Protein AF-A0A6N7QWC2-F1 (afdb_monomer)

Mean predicted aligned error: 11.62 Å

Sequence (199 aa):
MDDYISVIFEARAFHADLIFDQYGFSDLLVLNPSWVAQEHKKRPDIPFYPFSKQAILKASDDAFVDRNKHYRSFVKFLTENYEIDHEDADEIVSECVVDIKLGLNPPDLVSRLSERFEFTSFAEVQPFMDQVMGLFNNTREWILKGHTSMELRPQEDKHLQPLPGEKAVNKPSVTSKKIGRNDSCPCGSGKKYKKCCGK

pLDDT: mean 85.44, std 16.08, range [35.34, 98.62]

Radius of gyration: 22.84 Å; Cα contacts (8 Å, |Δi|>4): 152; chains: 1; bounding box: 60×48×54 Å

Foldseek 3Di:
DPPVLVVLVVCCVVVVQWDQDPLGTDGVLQVDSPVLVVLCVVCVPQAADDDDPVNVVQCPPPPDDPCDPLNVVQLVVCVVPHPDDSVVSNVLSRVLLSCLQNPQDLVNNLVVCCVVDPDPDPVVSVVNSVSSCSSNQQRQHSSSNRHGVVVCVVVVVVVDDPDVPDDPPPPPDPPPPPQDQQDQPPVPPRHRCVVPVVD

Nearest PDB structures (foldseek):
  8qp9-assembly1_B  TM=4.901E-01  e=2.273E+00  Homo sapiens
  8h6e-assembly1_5D  TM=4.494E-01  e=1.838E+00  Homo sapiens
  8r0a-assembly1_B  TM=4.237E-01  e=8.580E+00  Homo sapiens
  8wvv-assembly1_A  TM=2.454E-01  e=5.915E+00  Homo sapiens

InterPro domains:
  IPR004027 SEC-C motif [PF02810] (181-199)

Solvent-accessible surface area (backbone atoms only — not comparable to full-atom values): 12046 Å² total; per-residue (Å²): 130,60,74,66,58,55,51,53,62,59,47,35,82,80,35,88,49,51,42,78,57,100,84,42,80,42,53,60,82,55,82,52,56,69,59,37,57,50,44,40,65,76,40,76,89,60,72,64,51,88,73,51,71,67,57,52,65,56,58,70,41,95,86,56,68,89,73,44,76,40,46,51,48,37,30,49,49,44,45,75,75,43,102,51,54,68,66,62,27,45,49,54,53,49,51,49,54,53,41,42,47,71,65,53,47,65,71,56,50,51,55,59,48,46,79,81,43,88,72,94,46,73,80,60,47,50,66,52,48,51,36,44,48,43,31,55,36,65,40,60,22,63,49,52,41,52,32,24,56,64,77,45,45,77,63,50,63,76,69,58,72,78,63,94,82,64,74,82,71,75,73,81,70,88,68,78,73,80,77,51,60,78,37,76,28,90,86,72,76,84,38,36,16,48,80,56,88,54,107

Organism: NCBI:txid563735
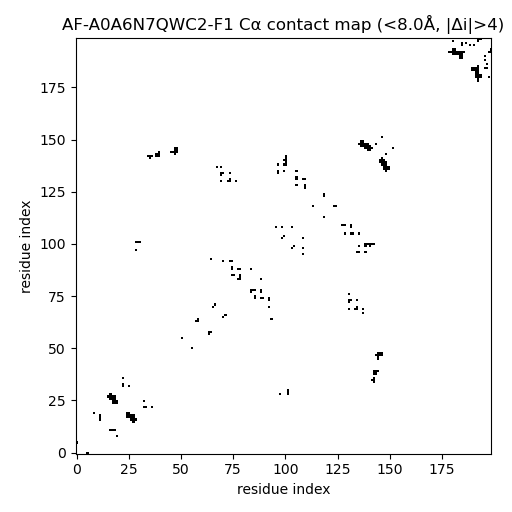
Structure (mmCIF, N/CA/C/O backbone):
data_AF-A0A6N7QWC2-F1
#
_entry.id   AF-A0A6N7QWC2-F1
#
loop_
_atom_site.group_PDB
_atom_site.id
_atom_site.type_symbol
_atom_site.label_atom_id
_atom_site.label_alt_id
_atom_site.label_comp_id
_atom_site.label_asym_id
_atom_site.label_entity_id
_atom_site.label_seq_id
_atom_site.pdbx_PDB_ins_code
_atom_site.Cartn_x
_atom_site.Cartn_y
_atom_site.Cartn_z
_atom_site.occupancy
_atom_site.B_iso_or_equiv
_atom_site.auth_seq_id
_atom_site.auth_comp_id
_atom_site.auth_asym_id
_atom_site.auth_atom_id
_atom_site.pdbx_PDB_model_num
ATOM 1 N N . MET A 1 1 ? 22.163 -0.775 -25.583 1.00 55.75 1 MET A N 1
ATOM 2 C CA . MET A 1 1 ? 21.265 -0.256 -24.538 1.00 55.75 1 MET A CA 1
ATOM 3 C C . MET A 1 1 ? 19.987 0.074 -25.271 1.00 55.75 1 MET A C 1
ATOM 5 O O . MET A 1 1 ? 20.078 0.782 -26.266 1.00 55.75 1 MET A O 1
ATOM 9 N N . ASP A 1 2 ? 18.880 -0.580 -24.926 1.00 74.50 2 ASP A N 1
ATOM 10 C CA . ASP A 1 2 ? 17.619 -0.394 -25.648 1.00 74.50 2 ASP A CA 1
ATOM 11 C C . ASP A 1 2 ? 17.195 1.078 -25.600 1.00 74.50 2 ASP A C 1
ATOM 13 O O . ASP A 1 2 ? 17.442 1.755 -24.603 1.00 74.50 2 ASP A O 1
ATOM 17 N N . ASP A 1 3 ? 16.563 1.560 -26.670 1.00 81.50 3 ASP A N 1
ATOM 18 C CA . ASP A 1 3 ? 16.234 2.978 -26.892 1.00 81.50 3 ASP A CA 1
ATOM 19 C C . ASP A 1 3 ? 15.515 3.617 -25.683 1.00 81.50 3 ASP A C 1
ATOM 21 O O . ASP A 1 3 ? 15.835 4.719 -25.245 1.00 81.50 3 ASP A O 1
ATOM 25 N N . TYR A 1 4 ? 14.625 2.863 -25.032 1.00 84.19 4 TYR A N 1
ATOM 26 C CA . TYR A 1 4 ? 13.885 3.332 -23.859 1.00 84.19 4 TYR A CA 1
ATOM 27 C C . TYR A 1 4 ? 14.744 3.499 -22.592 1.00 84.19 4 TYR A C 1
ATOM 29 O O . TYR A 1 4 ? 14.435 4.346 -21.758 1.00 84.19 4 TYR A O 1
ATOM 37 N N . ILE A 1 5 ? 15.822 2.723 -22.426 1.00 86.56 5 ILE A N 1
ATOM 38 C CA . ILE A 1 5 ? 16.717 2.845 -21.264 1.00 86.56 5 ILE A CA 1
ATOM 39 C C . ILE A 1 5 ? 17.482 4.165 -21.328 1.00 86.56 5 ILE A C 1
ATOM 41 O O . ILE A 1 5 ? 17.655 4.816 -20.299 1.00 86.56 5 ILE A O 1
ATOM 45 N N . SER A 1 6 ? 17.896 4.580 -22.527 1.00 88.88 6 SER A N 1
ATOM 46 C CA . SER A 1 6 ? 18.524 5.886 -22.732 1.00 88.88 6 SER A CA 1
ATOM 47 C C . SER A 1 6 ? 17.563 7.024 -22.392 1.00 88.88 6 SER A C 1
ATOM 49 O O . SER A 1 6 ? 17.950 7.936 -21.667 1.00 88.88 6 SER A O 1
ATOM 51 N N . VAL A 1 7 ? 16.293 6.925 -22.804 1.00 90.00 7 VAL A N 1
ATOM 52 C CA . VAL A 1 7 ? 15.265 7.917 -22.441 1.00 90.00 7 VAL A CA 1
ATOM 53 C C . VAL A 1 7 ? 15.095 8.023 -20.922 1.00 90.00 7 VAL A C 1
ATOM 55 O O . VAL A 1 7 ? 15.096 9.126 -20.384 1.00 90.00 7 VAL A O 1
ATOM 58 N N . ILE A 1 8 ? 14.995 6.896 -20.208 1.00 88.69 8 ILE A N 1
ATOM 59 C CA . ILE A 1 8 ? 14.865 6.889 -18.738 1.00 88.69 8 ILE A CA 1
ATOM 60 C C . ILE A 1 8 ? 16.121 7.479 -18.074 1.00 88.69 8 ILE A C 1
ATOM 62 O O . ILE A 1 8 ? 16.027 8.263 -17.130 1.00 88.69 8 ILE A O 1
ATOM 66 N N . PHE A 1 9 ? 17.308 7.141 -18.583 1.00 89.38 9 PHE A N 1
ATOM 67 C CA . PHE A 1 9 ? 18.567 7.666 -18.065 1.00 89.38 9 PHE A CA 1
ATOM 68 C C . PHE A 1 9 ? 18.697 9.182 -18.238 1.00 89.38 9 PHE A C 1
ATOM 70 O O . PHE A 1 9 ? 19.213 9.851 -17.348 1.00 89.38 9 PHE A O 1
ATOM 77 N N . GLU A 1 10 ? 18.248 9.734 -19.363 1.00 90.56 10 GLU A N 1
ATOM 78 C CA . GLU A 1 10 ? 18.234 11.181 -19.590 1.00 90.56 10 GLU A CA 1
ATOM 79 C C . GLU A 1 10 ? 17.171 11.874 -18.728 1.00 90.56 10 GLU A C 1
ATOM 81 O O . GLU A 1 10 ? 17.445 12.920 -18.135 1.00 90.56 10 GLU A O 1
ATOM 86 N N . ALA A 1 11 ? 15.992 11.258 -18.579 1.00 87.44 11 ALA A N 1
ATOM 87 C CA . ALA A 1 11 ? 14.887 11.788 -17.782 1.00 87.44 11 ALA A CA 1
ATOM 88 C C . ALA A 1 11 ? 15.266 12.028 -16.310 1.00 87.44 11 ALA A C 1
ATOM 90 O O . ALA A 1 11 ? 14.773 12.978 -15.707 1.00 87.44 11 ALA A O 1
ATOM 91 N N . ARG A 1 12 ? 16.203 11.256 -15.740 1.00 87.50 12 ARG A N 1
ATOM 92 C CA . ARG A 1 12 ? 16.675 11.444 -14.351 1.00 87.50 12 ARG A CA 1
ATOM 93 C C . ARG A 1 12 ? 17.205 12.854 -14.056 1.00 87.50 12 ARG A C 1
ATOM 95 O O . ARG A 1 12 ? 17.229 13.271 -12.908 1.00 87.50 12 ARG A O 1
ATOM 102 N N . ALA A 1 13 ? 17.650 13.595 -15.077 1.00 86.50 13 ALA A N 1
ATOM 103 C CA . ALA A 1 13 ? 18.087 14.981 -14.909 1.00 86.50 13 ALA A CA 1
ATOM 104 C C . ALA A 1 13 ? 16.937 15.922 -14.502 1.00 86.50 13 ALA A C 1
ATOM 106 O O . ALA A 1 13 ? 17.184 16.998 -13.964 1.00 86.50 13 ALA A O 1
ATOM 1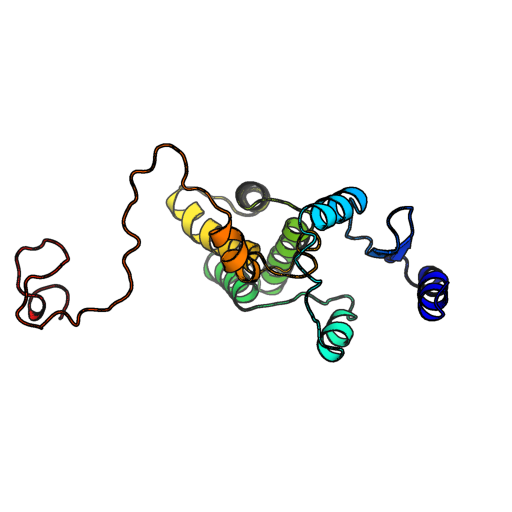07 N N . PHE A 1 14 ? 15.695 15.509 -14.760 1.00 87.25 14 PHE A N 1
ATOM 108 C CA . PHE A 1 14 ? 14.469 16.253 -14.482 1.00 87.25 14 PHE A CA 1
ATOM 109 C C . PHE A 1 14 ? 13.616 15.605 -13.380 1.00 87.25 14 PHE A C 1
ATOM 111 O O . PHE A 1 14 ? 12.729 16.261 -12.844 1.00 87.25 14 PHE A O 1
ATOM 118 N N . HIS A 1 15 ? 13.910 14.351 -13.025 1.00 83.69 15 HIS A N 1
ATOM 119 C CA . HIS A 1 15 ? 13.183 13.537 -12.051 1.00 83.69 15 HIS A CA 1
ATOM 120 C C . HIS A 1 15 ? 14.132 13.119 -10.921 1.00 83.69 15 HIS A C 1
ATOM 122 O O . HIS A 1 15 ? 14.843 12.118 -11.028 1.00 83.69 15 HIS A O 1
ATOM 128 N N . ALA A 1 16 ? 14.196 13.933 -9.860 1.00 80.56 16 ALA A N 1
ATOM 129 C CA . ALA A 1 16 ? 15.097 13.724 -8.717 1.00 80.56 16 ALA A CA 1
ATOM 130 C C . ALA A 1 16 ? 14.760 12.464 -7.895 1.00 80.56 16 ALA A C 1
ATOM 132 O O . ALA A 1 16 ? 15.586 11.966 -7.133 1.00 80.56 16 ALA A O 1
ATOM 133 N N . ASP A 1 17 ? 13.546 11.962 -8.071 1.00 85.81 17 ASP A N 1
ATOM 134 C CA . ASP A 1 17 ? 12.995 10.722 -7.548 1.00 85.81 17 ASP A CA 1
ATOM 135 C C . ASP A 1 17 ? 13.513 9.469 -8.276 1.00 85.81 17 ASP A C 1
ATOM 137 O O . ASP A 1 17 ? 13.365 8.364 -7.764 1.00 85.81 17 ASP A O 1
ATOM 141 N N . LEU A 1 18 ? 14.173 9.604 -9.433 1.00 89.00 18 LEU A N 1
ATOM 142 C CA . LEU A 1 18 ? 14.698 8.468 -10.189 1.00 89.00 18 LEU A CA 1
ATOM 143 C C . LEU A 1 18 ? 16.171 8.183 -9.857 1.00 89.00 18 LEU A C 1
ATOM 145 O O . LEU A 1 18 ? 17.092 8.872 -10.305 1.00 89.00 18 LEU A O 1
ATOM 149 N N . ILE A 1 19 ? 16.408 7.092 -9.135 1.00 90.38 19 ILE A N 1
ATOM 150 C CA . ILE A 1 19 ? 17.737 6.617 -8.747 1.00 90.38 19 ILE A CA 1
ATOM 151 C C . ILE A 1 19 ? 18.249 5.590 -9.759 1.00 90.38 19 ILE A C 1
ATOM 153 O O . ILE A 1 19 ? 17.528 4.675 -10.153 1.00 90.38 19 ILE A O 1
ATOM 157 N N . PHE A 1 20 ? 19.517 5.718 -10.162 1.00 91.25 20 PHE A N 1
ATOM 158 C CA . PHE A 1 20 ? 20.210 4.742 -11.008 1.00 91.25 20 PHE A CA 1
ATOM 159 C C . PHE A 1 20 ? 21.494 4.262 -10.331 1.00 91.25 20 PHE A C 1
ATOM 161 O O . PHE A 1 20 ? 22.432 5.043 -10.153 1.00 91.25 20 PHE A O 1
ATOM 168 N N . ASP A 1 21 ? 21.540 2.978 -9.986 1.00 89.62 21 ASP A N 1
ATOM 169 C CA . ASP A 1 21 ? 22.683 2.335 -9.343 1.00 89.62 21 ASP A CA 1
ATOM 170 C C . ASP A 1 21 ? 23.014 0.970 -9.985 1.00 89.62 21 ASP A C 1
ATOM 172 O O . ASP A 1 21 ? 22.555 0.637 -11.081 1.00 89.62 21 ASP A O 1
ATOM 176 N N . GLN A 1 22 ? 23.847 0.160 -9.323 1.00 90.88 22 GLN A N 1
ATOM 177 C CA . GLN A 1 22 ? 24.243 -1.166 -9.817 1.00 90.88 22 GLN A CA 1
ATOM 178 C C . GLN A 1 22 ? 23.086 -2.182 -9.925 1.00 90.88 22 GLN A C 1
ATOM 180 O O . GLN A 1 22 ? 23.256 -3.234 -10.542 1.00 90.88 22 GLN A O 1
ATOM 185 N N . TYR A 1 23 ? 21.929 -1.896 -9.324 1.00 88.44 23 TYR A N 1
ATOM 186 C CA . TYR A 1 23 ? 20.707 -2.697 -9.388 1.00 88.44 23 TYR A CA 1
ATOM 187 C C . TYR A 1 23 ? 19.710 -2.177 -10.436 1.00 88.44 23 TYR A C 1
ATOM 189 O O . TYR A 1 23 ? 18.675 -2.810 -10.647 1.00 88.44 23 TYR A O 1
ATOM 197 N N . GLY A 1 24 ? 20.045 -1.095 -11.148 1.00 89.88 24 GLY A N 1
ATOM 198 C CA . GLY A 1 24 ? 19.239 -0.514 -12.218 1.00 89.88 24 GLY A CA 1
ATOM 199 C C . GLY A 1 24 ? 18.522 0.762 -11.786 1.00 89.88 24 GLY A C 1
ATOM 200 O O . GLY A 1 24 ? 19.026 1.519 -10.960 1.00 89.88 24 GLY A O 1
ATOM 201 N N . PHE A 1 25 ? 17.362 1.021 -12.393 1.00 90.75 25 PHE A N 1
ATOM 202 C CA . PHE A 1 25 ? 16.522 2.166 -12.045 1.00 90.75 25 PHE A CA 1
ATOM 203 C C . PHE A 1 25 ? 15.577 1.819 -10.902 1.00 90.75 25 PHE A C 1
ATOM 205 O O . PHE A 1 25 ? 14.968 0.746 -10.896 1.00 90.75 25 PHE A O 1
ATOM 212 N N . SER A 1 26 ? 15.415 2.753 -9.976 1.00 91.69 26 SER A N 1
ATOM 213 C CA . SER A 1 26 ? 14.464 2.656 -8.877 1.00 91.69 26 SER A CA 1
ATOM 214 C C . SER A 1 26 ? 13.908 4.027 -8.520 1.00 91.69 26 SER A C 1
ATOM 216 O O . SER A 1 26 ? 14.521 5.050 -8.810 1.00 91.69 26 SER A O 1
ATOM 218 N N . ASP A 1 27 ? 12.730 4.020 -7.916 1.00 89.62 27 ASP A N 1
ATOM 219 C CA . ASP A 1 27 ? 12.148 5.196 -7.279 1.00 89.62 27 ASP A CA 1
ATOM 220 C C . ASP A 1 27 ? 12.890 5.495 -5.963 1.00 89.62 27 ASP A C 1
ATOM 222 O O . ASP A 1 27 ? 13.357 4.567 -5.298 1.00 89.62 27 ASP A O 1
ATOM 226 N N . LEU A 1 28 ? 12.993 6.765 -5.575 1.00 89.38 28 LEU A N 1
ATOM 227 C CA . LEU A 1 28 ? 13.662 7.231 -4.357 1.00 89.38 28 LEU A CA 1
ATOM 228 C C . LEU A 1 28 ? 13.095 6.587 -3.086 1.00 89.38 28 LEU A C 1
ATOM 230 O O . LEU A 1 28 ? 13.827 6.399 -2.114 1.00 89.38 28 LEU A O 1
ATOM 234 N N . LEU A 1 29 ? 11.816 6.208 -3.090 1.00 89.56 29 LEU A N 1
ATOM 235 C CA . LEU A 1 29 ? 11.200 5.497 -1.976 1.00 89.56 29 LEU A CA 1
ATOM 236 C C . LEU A 1 29 ? 11.735 4.065 -1.836 1.00 89.56 29 LEU A C 1
ATOM 238 O O . LEU A 1 29 ? 11.593 3.466 -0.774 1.00 89.56 29 LEU A O 1
ATOM 242 N N . VAL A 1 30 ? 12.384 3.489 -2.853 1.00 91.62 30 VAL A N 1
ATOM 243 C CA . VAL A 1 30 ? 13.048 2.182 -2.749 1.00 91.62 30 VAL A CA 1
ATOM 244 C C . VAL A 1 30 ? 14.381 2.344 -2.013 1.00 91.62 30 VAL A C 1
ATOM 246 O O . VAL A 1 30 ? 15.453 2.321 -2.609 1.00 91.62 30 VAL A O 1
ATOM 249 N N . LEU A 1 31 ? 14.328 2.455 -0.682 1.00 90.12 31 LEU A N 1
ATOM 250 C CA . LEU A 1 31 ? 15.509 2.727 0.154 1.00 90.12 31 LEU A CA 1
ATOM 251 C C . LEU A 1 31 ? 16.592 1.636 0.092 1.00 90.12 31 LEU A C 1
ATOM 253 O O . LEU A 1 31 ? 17.755 1.894 0.398 1.00 90.12 31 LEU A O 1
ATOM 257 N N . ASN A 1 32 ? 16.227 0.405 -0.282 1.00 92.44 32 ASN A N 1
ATOM 258 C CA . ASN A 1 32 ? 17.170 -0.704 -0.422 1.00 92.44 32 ASN A CA 1
ATOM 259 C C . ASN A 1 32 ? 16.912 -1.517 -1.708 1.00 92.44 32 ASN A C 1
ATOM 261 O O . ASN A 1 32 ? 16.339 -2.614 -1.645 1.00 92.44 32 ASN A O 1
ATOM 265 N N . PRO A 1 33 ? 17.370 -1.031 -2.880 1.00 93.06 33 PRO A N 1
ATOM 266 C CA . PRO A 1 33 ? 17.194 -1.731 -4.156 1.00 93.06 33 PRO A CA 1
ATOM 267 C C . PRO A 1 33 ? 17.844 -3.121 -4.161 1.00 93.06 33 PRO A C 1
ATOM 269 O O . PRO A 1 33 ? 17.329 -4.061 -4.772 1.00 93.06 33 PRO A O 1
ATOM 272 N N . SER A 1 34 ? 18.941 -3.286 -3.412 1.00 94.00 34 SER A N 1
ATOM 273 C CA . SER A 1 34 ? 19.645 -4.564 -3.286 1.00 94.00 34 SER A CA 1
ATOM 274 C C . SER A 1 34 ? 18.778 -5.653 -2.650 1.00 94.00 34 SER A C 1
ATOM 276 O O . SER A 1 34 ? 18.801 -6.800 -3.103 1.00 94.00 34 SER A O 1
ATOM 278 N N . TRP A 1 35 ? 18.003 -5.304 -1.620 1.00 94.12 35 TRP A N 1
ATOM 279 C CA . TRP A 1 35 ? 17.101 -6.217 -0.927 1.00 94.12 35 TRP A CA 1
ATOM 280 C C . TRP A 1 35 ? 15.932 -6.608 -1.826 1.00 94.12 35 TRP A C 1
ATOM 282 O O . TRP A 1 35 ? 15.659 -7.799 -1.984 1.00 94.12 35 TRP A O 1
ATOM 292 N N . VAL A 1 36 ? 15.320 -5.636 -2.510 1.00 95.00 36 VAL A N 1
ATOM 293 C CA . VAL A 1 36 ? 14.241 -5.898 -3.475 1.00 95.00 36 VAL A CA 1
ATOM 294 C C . VAL A 1 36 ? 14.711 -6.855 -4.573 1.00 95.00 36 VAL A C 1
ATOM 296 O O . VAL A 1 36 ? 14.063 -7.870 -4.835 1.00 95.00 36 VAL A O 1
ATOM 299 N N . ALA A 1 37 ? 15.885 -6.600 -5.157 1.00 93.69 37 ALA A N 1
ATOM 300 C CA . ALA A 1 37 ? 16.466 -7.469 -6.174 1.00 93.69 37 ALA A CA 1
ATOM 301 C C . ALA A 1 37 ? 16.756 -8.890 -5.648 1.00 93.69 37 ALA A C 1
ATOM 303 O O . ALA A 1 37 ? 16.599 -9.871 -6.379 1.00 93.69 37 ALA A O 1
ATOM 304 N N . GLN A 1 38 ? 17.169 -9.033 -4.384 1.00 94.19 38 GLN A N 1
ATOM 305 C CA . GLN A 1 38 ? 17.368 -10.340 -3.749 1.00 94.19 38 GLN A CA 1
ATOM 306 C C . GLN A 1 38 ? 16.042 -11.080 -3.530 1.00 94.19 38 GLN A C 1
ATOM 308 O O . GLN A 1 38 ? 15.956 -12.270 -3.835 1.00 94.19 38 GLN A O 1
ATOM 313 N N . GLU A 1 39 ? 14.994 -10.397 -3.069 1.00 94.62 39 GLU A N 1
ATOM 314 C CA . GLU A 1 39 ? 13.660 -10.985 -2.900 1.00 94.62 39 GLU A CA 1
ATOM 315 C C . GLU A 1 39 ? 13.044 -11.435 -4.231 1.00 94.62 39 GLU A C 1
ATOM 317 O O . GLU A 1 39 ? 12.397 -12.485 -4.295 1.00 94.62 39 GLU A O 1
ATOM 322 N N . HIS A 1 40 ? 13.305 -10.711 -5.323 1.00 94.69 40 HIS A N 1
ATOM 323 C CA . HIS A 1 40 ? 12.892 -11.132 -6.665 1.00 94.69 40 HIS A CA 1
ATOM 324 C C . HIS A 1 40 ? 13.569 -12.431 -7.100 1.00 94.69 40 HIS A C 1
ATOM 326 O O . HIS A 1 40 ? 12.907 -13.294 -7.681 1.00 94.69 40 HIS A O 1
ATOM 332 N N . LYS A 1 41 ? 14.866 -12.591 -6.800 1.00 94.75 41 LYS A N 1
ATOM 333 C CA . LYS A 1 41 ? 15.637 -13.807 -7.122 1.00 94.75 41 LYS A CA 1
ATOM 334 C C . LYS A 1 41 ? 15.129 -15.039 -6.374 1.00 94.75 41 LYS A C 1
ATOM 336 O O . LYS A 1 41 ? 15.220 -16.136 -6.912 1.00 94.75 41 LYS A O 1
ATOM 341 N N . LYS A 1 42 ? 14.563 -14.868 -5.174 1.00 93.25 42 LYS A N 1
ATOM 342 C CA . LYS A 1 42 ? 13.924 -15.960 -4.412 1.00 93.25 42 LYS A CA 1
ATOM 343 C C . LYS A 1 42 ? 12.630 -16.467 -5.060 1.00 93.25 42 LYS A C 1
ATOM 345 O O . LYS A 1 42 ? 12.164 -17.545 -4.713 1.00 93.25 42 LYS A O 1
ATOM 350 N N . ARG A 1 43 ? 12.047 -15.701 -5.990 1.00 91.94 43 ARG A N 1
ATOM 351 C CA . ARG A 1 43 ? 10.760 -15.984 -6.643 1.00 91.94 43 ARG A CA 1
ATOM 352 C C . ARG A 1 43 ? 10.919 -15.992 -8.171 1.00 91.94 43 ARG A C 1
ATOM 354 O O . ARG A 1 43 ? 10.332 -15.136 -8.839 1.00 91.94 43 ARG A O 1
ATOM 361 N N . PRO A 1 44 ? 11.733 -16.893 -8.753 1.00 93.62 44 PRO A N 1
ATOM 362 C CA . PRO A 1 44 ? 12.011 -16.879 -10.192 1.00 93.62 44 PRO A CA 1
ATOM 363 C C . PRO A 1 44 ? 10.752 -17.126 -11.036 1.00 93.62 44 PRO A C 1
ATOM 365 O O . PRO A 1 44 ? 10.603 -16.514 -12.089 1.00 93.62 44 PRO A O 1
ATOM 368 N N . ASP A 1 45 ? 9.815 -17.931 -10.530 1.00 93.19 45 ASP A N 1
ATOM 369 C CA . ASP A 1 45 ? 8.621 -18.368 -11.267 1.00 93.19 45 ASP A CA 1
ATOM 370 C C . ASP A 1 45 ? 7.442 -17.384 -11.203 1.00 93.19 45 ASP A C 1
ATOM 372 O O . ASP A 1 45 ? 6.415 -17.588 -11.851 1.00 93.19 45 ASP A O 1
ATOM 376 N N . ILE A 1 46 ? 7.566 -16.308 -10.421 1.00 93.31 46 ILE A N 1
ATOM 377 C CA . ILE A 1 46 ? 6.528 -15.280 -10.300 1.00 93.31 46 ILE A CA 1
ATOM 378 C C . ILE A 1 46 ? 6.870 -14.142 -11.269 1.00 93.31 46 ILE A C 1
ATOM 380 O O . ILE A 1 46 ? 7.896 -13.482 -11.075 1.00 93.31 46 ILE A O 1
ATOM 384 N N . PRO A 1 47 ? 6.065 -13.881 -12.316 1.00 96.44 47 PRO A N 1
ATOM 385 C CA . PRO A 1 47 ? 6.277 -12.730 -13.187 1.00 96.44 47 PRO A CA 1
ATOM 386 C C . PRO A 1 47 ? 5.902 -11.426 -12.472 1.00 96.44 47 PRO A C 1
ATOM 388 O O . PRO A 1 47 ? 5.165 -11.433 -11.485 1.00 96.44 47 PRO A O 1
ATOM 391 N N . PHE A 1 48 ? 6.365 -10.291 -12.998 1.00 96.56 48 PHE A N 1
ATOM 392 C CA . PHE A 1 48 ? 5.864 -8.986 -12.563 1.00 96.56 48 PHE A CA 1
ATOM 393 C C . PHE A 1 48 ? 4.356 -8.873 -12.774 1.00 96.56 48 PHE A C 1
ATOM 395 O O . PHE A 1 48 ? 3.806 -9.443 -13.722 1.00 96.56 48 PHE A O 1
ATOM 402 N N . TYR A 1 49 ? 3.687 -8.145 -11.880 1.00 97.00 49 TYR A N 1
ATOM 403 C CA . TYR A 1 49 ? 2.255 -7.920 -11.994 1.00 97.00 49 TYR A CA 1
ATOM 404 C C . TYR A 1 49 ? 1.936 -7.206 -13.323 1.00 97.00 49 TYR A C 1
ATOM 406 O O . TYR A 1 49 ? 2.563 -6.188 -13.639 1.00 97.00 49 TYR A O 1
AT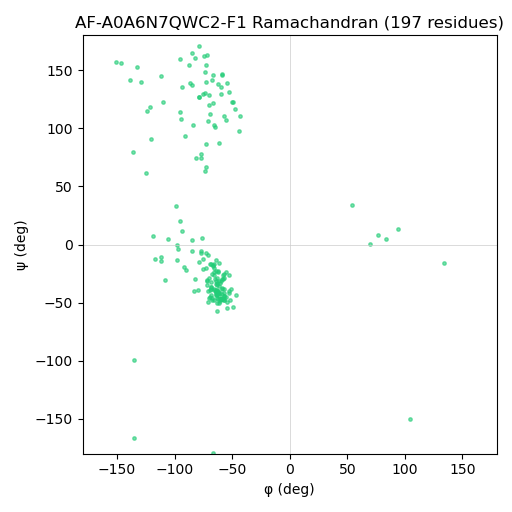OM 414 N N . PRO A 1 50 ? 0.985 -7.714 -14.128 1.00 96.81 50 PRO A N 1
ATOM 415 C CA . PRO A 1 50 ? 0.743 -7.221 -15.480 1.00 96.81 50 PRO A CA 1
ATOM 416 C C . PRO A 1 50 ? -0.124 -5.953 -15.465 1.00 96.81 50 PRO A C 1
ATOM 418 O O . PRO A 1 50 ? -1.313 -5.986 -15.789 1.00 96.81 50 PRO A O 1
ATOM 421 N N . PHE A 1 51 ? 0.455 -4.816 -15.073 1.00 94.88 51 PHE A N 1
ATOM 422 C CA . PHE A 1 51 ? -0.255 -3.536 -15.077 1.00 94.88 51 PHE A CA 1
ATOM 423 C C . PHE A 1 51 ? -0.686 -3.133 -16.491 1.00 94.88 51 PHE A C 1
ATOM 425 O O . PHE A 1 51 ? 0.070 -3.242 -17.457 1.00 94.88 51 PHE A O 1
ATOM 432 N N . SER A 1 52 ? -1.908 -2.609 -16.614 1.00 96.12 52 SER A N 1
ATOM 433 C CA . SER A 1 52 ? -2.346 -1.993 -17.864 1.00 96.12 52 SER A CA 1
ATOM 434 C C . SER A 1 52 ? -1.650 -0.646 -18.065 1.00 96.12 52 SER A C 1
ATOM 436 O O . SER A 1 52 ? -1.309 0.044 -17.103 1.00 96.12 52 SER A O 1
ATOM 438 N N . LYS A 1 53 ? -1.519 -0.208 -19.322 1.00 94.19 53 LYS A N 1
ATOM 439 C CA . LYS A 1 53 ? -1.009 1.136 -19.642 1.00 94.19 53 LYS A CA 1
ATOM 440 C C . LYS A 1 53 ? -1.772 2.236 -18.891 1.00 94.19 53 LYS A C 1
ATOM 442 O O . LYS A 1 53 ? -1.164 3.182 -18.414 1.00 94.19 53 LYS A O 1
ATOM 447 N N . GLN A 1 54 ? -3.093 2.104 -18.766 1.00 94.94 54 GLN A N 1
ATOM 448 C CA . GLN A 1 54 ? -3.924 3.063 -18.031 1.00 94.94 54 GLN A CA 1
ATOM 449 C C . GLN A 1 54 ? -3.607 3.082 -16.533 1.00 94.94 54 GLN A C 1
ATOM 451 O O . GLN A 1 54 ? -3.592 4.152 -15.938 1.00 94.94 54 GLN A O 1
ATOM 456 N N . ALA A 1 55 ? -3.332 1.921 -15.931 1.00 92.75 55 ALA A N 1
ATOM 457 C CA . ALA A 1 55 ? -2.922 1.854 -14.533 1.00 92.75 55 ALA A CA 1
ATOM 458 C C . ALA A 1 55 ? -1.572 2.552 -14.318 1.00 92.75 55 ALA A C 1
ATOM 460 O O . ALA A 1 55 ? -1.442 3.322 -13.375 1.00 92.75 55 ALA A O 1
ATOM 461 N N . ILE A 1 56 ? -0.613 2.348 -15.228 1.00 91.25 56 ILE A N 1
ATOM 462 C CA . ILE A 1 56 ? 0.698 3.013 -15.182 1.00 91.25 56 ILE A CA 1
ATOM 463 C C . ILE A 1 56 ? 0.548 4.532 -15.336 1.00 91.25 56 ILE A C 1
ATOM 465 O O . ILE A 1 56 ? 1.112 5.277 -14.549 1.00 91.25 56 ILE A O 1
ATOM 469 N N . LEU A 1 57 ? -0.260 4.996 -16.296 1.00 91.44 57 LEU A N 1
ATOM 470 C CA . LEU A 1 57 ? -0.521 6.429 -16.492 1.00 91.44 57 LEU A CA 1
ATOM 471 C C . LEU A 1 57 ? -1.243 7.072 -15.304 1.00 91.44 57 LEU A C 1
ATOM 473 O O . LEU A 1 57 ? -1.060 8.250 -15.043 1.00 91.44 57 LEU A O 1
ATOM 477 N N . LYS A 1 58 ? -2.082 6.322 -14.587 1.00 91.44 58 LYS A N 1
ATOM 478 C CA . LYS A 1 58 ? -2.690 6.820 -13.351 1.00 91.44 58 LYS A CA 1
ATOM 479 C C . LYS A 1 58 ? -1.664 6.905 -12.219 1.00 91.44 58 LYS A C 1
ATOM 481 O O . LYS A 1 58 ? -1.757 7.794 -11.386 1.00 91.44 58 LYS A O 1
ATOM 486 N N . ALA A 1 59 ? -0.715 5.973 -12.191 1.00 90.00 59 ALA A N 1
ATOM 487 C CA . ALA A 1 59 ? 0.334 5.916 -11.184 1.00 90.00 59 ALA A CA 1
ATOM 488 C C . ALA A 1 59 ? 1.461 6.939 -11.392 1.00 90.00 59 ALA A C 1
ATOM 490 O O . ALA A 1 59 ? 2.311 7.047 -10.522 1.00 90.00 59 ALA A O 1
ATOM 491 N N . SER A 1 60 ? 1.474 7.676 -12.510 1.00 85.25 60 SER A N 1
ATOM 492 C CA . SER A 1 60 ? 2.435 8.761 -12.752 1.00 85.25 60 SER A CA 1
ATOM 493 C C . SER A 1 60 ? 2.015 10.102 -12.145 1.00 85.25 60 SER A C 1
ATOM 495 O O . SER A 1 60 ? 2.640 11.113 -12.437 1.00 85.25 60 SER A O 1
ATOM 497 N N . ASP A 1 61 ? 0.903 10.143 -11.415 1.00 87.06 61 ASP A N 1
ATOM 498 C CA . ASP A 1 61 ? 0.526 11.298 -10.603 1.00 87.06 61 ASP A CA 1
ATOM 499 C C . ASP A 1 61 ? 1.354 11.265 -9.310 1.00 87.06 61 ASP A C 1
ATOM 501 O O . ASP A 1 61 ? 1.361 10.243 -8.623 1.00 87.06 61 ASP A O 1
ATOM 505 N N . ASP A 1 62 ? 2.040 12.361 -8.979 1.00 77.38 62 ASP A N 1
ATOM 506 C CA . ASP A 1 62 ? 2.915 12.461 -7.801 1.00 77.38 62 ASP A CA 1
ATOM 507 C C . ASP A 1 62 ? 2.165 12.180 -6.483 1.00 77.38 62 ASP A C 1
ATOM 509 O O . ASP A 1 62 ? 2.755 11.710 -5.512 1.00 77.38 62 ASP A O 1
ATOM 513 N N . ALA A 1 63 ? 0.847 12.411 -6.445 1.00 80.56 63 ALA A N 1
ATOM 514 C CA . ALA A 1 63 ? -0.010 12.123 -5.295 1.00 80.56 63 ALA A CA 1
ATOM 515 C C . ALA A 1 63 ? -0.674 10.731 -5.367 1.00 80.56 63 ALA A C 1
ATOM 517 O O . ALA A 1 63 ? -1.623 10.428 -4.623 1.00 80.56 63 ALA A O 1
ATOM 518 N N . PHE A 1 64 ? -0.234 9.866 -6.287 1.00 90.31 64 PHE A N 1
ATOM 519 C CA . PHE A 1 64 ? -0.852 8.566 -6.477 1.00 90.31 64 PHE A CA 1
ATOM 520 C C . PHE A 1 64 ? -0.582 7.620 -5.305 1.00 90.31 64 PHE A C 1
ATOM 522 O O . PHE A 1 64 ? 0.528 7.150 -5.061 1.00 90.31 64 PHE A O 1
ATOM 529 N N . VAL A 1 65 ? -1.674 7.193 -4.679 1.00 92.12 65 VAL A N 1
ATOM 530 C CA . VAL A 1 65 ? -1.721 6.002 -3.837 1.00 92.12 65 VAL A CA 1
ATOM 531 C C . VAL A 1 65 ? -2.886 5.129 -4.287 1.00 92.12 65 VAL A C 1
ATOM 533 O O . VAL A 1 65 ? -3.976 5.619 -4.612 1.00 92.12 65 VAL A O 1
ATOM 536 N N . ASP A 1 66 ? -2.669 3.813 -4.308 1.00 93.31 66 ASP A N 1
ATOM 537 C CA . ASP A 1 66 ? -3.733 2.852 -4.591 1.00 93.31 66 ASP A CA 1
ATOM 538 C C . ASP A 1 66 ? -4.687 2.758 -3.393 1.00 93.31 66 ASP A C 1
ATOM 540 O O . ASP A 1 66 ? -4.546 1.912 -2.508 1.00 93.31 66 ASP A O 1
ATOM 544 N N . ARG A 1 67 ? -5.684 3.649 -3.376 1.00 95.94 67 ARG A N 1
ATOM 545 C CA . ARG A 1 67 ? -6.751 3.692 -2.368 1.00 95.94 67 ARG A CA 1
ATOM 546 C C . ARG A 1 67 ? -7.741 2.551 -2.580 1.00 95.94 67 ARG A C 1
ATOM 548 O O . ARG A 1 67 ? -8.903 2.791 -2.908 1.00 95.94 67 ARG A O 1
ATOM 555 N N . ASN A 1 68 ? -7.298 1.304 -2.445 1.00 96.25 68 ASN A N 1
ATOM 556 C CA . ASN A 1 68 ? -8.135 0.114 -2.590 1.00 96.25 68 ASN A CA 1
ATOM 557 C C . ASN A 1 68 ? -9.194 0.006 -1.463 1.00 96.25 68 ASN A C 1
ATOM 559 O O . ASN A 1 68 ? -9.320 0.871 -0.595 1.00 96.25 68 ASN A O 1
ATOM 563 N N . LYS A 1 69 ? -10.014 -1.054 -1.469 1.00 98.31 69 LYS A N 1
ATOM 564 C CA . LYS A 1 69 ? -11.101 -1.205 -0.480 1.00 98.31 69 LYS A CA 1
ATOM 565 C C . LYS A 1 69 ? -10.611 -1.296 0.975 1.00 98.31 69 LYS A C 1
ATOM 567 O O . LYS A 1 69 ? -11.335 -0.861 1.861 1.00 98.31 69 LYS A O 1
ATOM 572 N N . HIS A 1 70 ? -9.422 -1.853 1.211 1.00 98.50 70 HIS A N 1
ATOM 573 C CA . HIS A 1 70 ? -8.839 -2.005 2.546 1.00 98.50 70 HIS A CA 1
ATOM 574 C C . HIS A 1 70 ? -8.213 -0.701 3.030 1.00 98.50 70 HIS A C 1
ATOM 576 O O . HIS A 1 70 ? -8.439 -0.325 4.172 1.00 98.50 70 HIS A O 1
ATOM 582 N N . TYR A 1 71 ? -7.557 0.040 2.135 1.00 98.62 71 TYR A N 1
ATOM 583 C CA . TYR A 1 71 ? -7.125 1.411 2.405 1.00 98.62 71 TYR A CA 1
ATOM 584 C C . TYR A 1 71 ? -8.302 2.283 2.863 1.00 98.62 71 TYR A C 1
ATOM 586 O O . TYR A 1 71 ? -8.286 2.838 3.956 1.00 98.62 71 TYR A O 1
ATOM 594 N N . ARG A 1 72 ? -9.385 2.333 2.072 1.00 98.62 72 ARG A N 1
ATOM 595 C CA . ARG A 1 72 ? -10.569 3.147 2.405 1.00 98.62 72 ARG A CA 1
ATOM 596 C C . ARG A 1 72 ? -11.274 2.676 3.676 1.00 98.62 72 ARG A C 1
ATOM 598 O O . ARG A 1 72 ? -11.833 3.494 4.396 1.00 98.62 72 ARG A O 1
ATOM 605 N N . SER A 1 73 ? -11.269 1.367 3.936 1.00 98.62 73 SER A N 1
ATOM 606 C CA . SER A 1 73 ? -11.776 0.806 5.192 1.00 98.62 73 SER A CA 1
ATOM 607 C C . SER A 1 73 ? -10.975 1.318 6.385 1.00 98.62 73 SER A C 1
ATOM 609 O O . SER A 1 73 ? -11.577 1.674 7.392 1.00 98.62 73 SER A O 1
ATOM 611 N N . PHE A 1 74 ? -9.649 1.396 6.260 1.00 98.56 74 PHE A N 1
ATOM 612 C CA . PHE A 1 74 ? -8.795 1.861 7.344 1.00 98.56 74 PHE A CA 1
ATOM 613 C C . PHE A 1 74 ? -8.965 3.364 7.586 1.00 98.56 74 PHE A C 1
ATOM 615 O O . PHE A 1 74 ? -9.211 3.758 8.720 1.00 98.56 74 PHE A O 1
ATOM 622 N N . VAL A 1 75 ? -8.972 4.190 6.533 1.00 98.50 75 VAL A N 1
ATOM 623 C CA . VAL A 1 75 ? -9.267 5.633 6.662 1.00 98.50 75 VAL A CA 1
ATOM 624 C C . VAL A 1 75 ? -10.604 5.839 7.372 1.00 98.50 75 VAL A C 1
ATOM 626 O O . VAL A 1 75 ? -10.680 6.543 8.374 1.00 98.50 75 VAL A O 1
ATOM 629 N N . LYS A 1 76 ? -11.649 5.136 6.914 1.00 98.31 76 LYS A N 1
ATOM 630 C CA . LYS A 1 76 ? -12.972 5.184 7.537 1.00 98.31 76 LYS A CA 1
ATOM 631 C C . LYS A 1 76 ? -12.921 4.785 9.015 1.00 98.31 76 LYS A C 1
ATOM 633 O O . LYS A 1 76 ? -13.479 5.488 9.851 1.00 98.31 76 LYS A O 1
ATOM 638 N N . PHE A 1 77 ? -12.245 3.684 9.335 1.00 97.00 77 PHE A N 1
ATOM 639 C CA . PHE A 1 77 ? -12.076 3.225 10.710 1.00 97.00 77 PHE A CA 1
ATOM 640 C C . PHE A 1 77 ? -11.417 4.297 11.587 1.00 97.00 77 PHE A C 1
ATOM 642 O O . PHE A 1 77 ? -11.920 4.553 12.676 1.00 97.00 77 PHE A O 1
ATOM 649 N N . LEU A 1 78 ? -10.360 4.962 11.114 1.00 94.56 78 LEU A N 1
ATOM 650 C CA . LEU A 1 78 ? -9.718 6.038 11.873 1.00 94.56 78 LEU A CA 1
ATOM 651 C C . LEU A 1 78 ? -10.695 7.192 12.129 1.00 94.56 78 LEU A C 1
ATOM 653 O O . LEU A 1 78 ? -10.911 7.555 13.280 1.00 94.56 78 LEU A O 1
ATOM 657 N N . THR A 1 79 ? -11.375 7.678 11.088 1.00 94.25 79 THR A N 1
ATOM 658 C CA . THR A 1 79 ? -12.323 8.804 11.203 1.00 94.25 79 THR A CA 1
ATOM 659 C C . THR A 1 79 ? -13.573 8.505 12.041 1.00 94.25 79 THR A C 1
ATOM 661 O O . THR A 1 79 ? -14.213 9.423 12.541 1.00 94.25 79 THR A O 1
ATOM 664 N N . GLU A 1 80 ? -13.970 7.233 12.180 1.00 93.81 80 GLU A N 1
ATOM 665 C CA . GLU A 1 80 ? -15.148 6.840 12.970 1.00 93.81 80 GLU A CA 1
ATOM 666 C C . GLU A 1 80 ? -14.822 6.554 14.442 1.00 93.81 80 GLU A C 1
ATOM 668 O O . GLU A 1 80 ? -15.732 6.576 15.271 1.00 93.81 80 GLU A O 1
ATOM 673 N N . ASN A 1 81 ? -13.561 6.251 14.769 1.00 90.06 81 ASN A N 1
ATOM 674 C CA . ASN A 1 81 ? -13.163 5.789 16.105 1.00 90.06 81 ASN A CA 1
ATOM 675 C C . ASN A 1 81 ? -12.200 6.744 16.826 1.00 90.06 81 ASN A C 1
ATOM 677 O O . ASN A 1 81 ? -12.001 6.588 18.028 1.00 90.06 81 ASN A O 1
ATOM 681 N N . TYR A 1 82 ? -11.631 7.726 16.124 1.00 88.31 82 TYR A N 1
ATOM 682 C CA . TYR A 1 82 ? -10.691 8.702 16.670 1.00 88.31 82 TYR A CA 1
ATOM 683 C C . TYR A 1 82 ? -11.076 10.121 16.242 1.00 88.31 82 TYR A C 1
ATOM 685 O O . TYR A 1 82 ? -11.680 10.325 15.190 1.00 88.31 82 TYR A O 1
ATOM 693 N N . GLU A 1 83 ? -10.714 11.112 17.058 1.00 88.56 83 GLU A N 1
ATOM 694 C CA . GLU A 1 83 ? -10.893 12.533 16.739 1.00 88.56 83 GLU A CA 1
ATOM 695 C C . GLU A 1 83 ? -9.814 12.993 15.748 1.00 88.56 83 GLU A C 1
ATOM 697 O O . GLU A 1 83 ? -8.847 13.658 16.109 1.00 88.56 83 GLU A O 1
ATOM 702 N N . ILE A 1 84 ? -9.972 12.587 14.490 1.00 89.94 84 ILE A N 1
ATOM 703 C CA . ILE A 1 84 ? -9.075 12.895 13.377 1.00 89.94 84 ILE A CA 1
ATOM 704 C C . ILE A 1 84 ? -9.909 13.217 12.139 1.00 89.94 84 ILE A C 1
ATOM 706 O O . ILE A 1 84 ? -10.958 12.602 11.913 1.00 89.94 84 ILE A O 1
ATOM 710 N N . ASP A 1 85 ? -9.478 14.192 11.342 1.00 93.31 85 ASP A N 1
ATOM 711 C CA . ASP A 1 85 ? -10.166 14.486 10.092 1.00 93.31 85 ASP A CA 1
ATOM 712 C C . ASP A 1 85 ? -9.801 13.484 8.982 1.00 93.31 85 ASP A C 1
ATOM 714 O O . ASP A 1 85 ? -8.954 12.600 9.127 1.00 93.31 85 ASP A O 1
ATOM 718 N N . HIS A 1 86 ? -10.524 13.564 7.866 1.00 95.38 86 HIS A N 1
ATOM 719 C CA . HIS A 1 86 ? -10.329 12.631 6.762 1.00 95.38 86 HIS A CA 1
ATOM 720 C C . HIS A 1 86 ? -8.977 12.827 6.058 1.00 95.38 86 HIS A C 1
ATOM 722 O O . HIS A 1 86 ? -8.449 11.860 5.514 1.00 95.38 86 HIS A O 1
ATOM 728 N N . GLU A 1 87 ? -8.452 14.049 5.998 1.00 94.25 87 GLU A N 1
ATOM 729 C CA . GLU A 1 87 ? -7.195 14.345 5.306 1.00 94.25 87 GLU A CA 1
ATOM 730 C C . GLU A 1 87 ? -6.023 13.750 6.087 1.00 94.25 87 GLU A C 1
ATOM 732 O O . GLU A 1 87 ? -5.281 12.937 5.532 1.00 94.25 87 GLU A O 1
ATOM 737 N N . ASP A 1 88 ? -5.973 14.006 7.394 1.00 93.19 88 ASP A N 1
ATOM 738 C CA . ASP A 1 88 ? -4.983 13.423 8.299 1.00 93.19 88 ASP A CA 1
ATOM 739 C C . ASP A 1 88 ? -5.081 11.884 8.313 1.00 93.19 88 ASP A C 1
ATOM 741 O O . ASP A 1 88 ? -4.074 11.174 8.265 1.00 93.19 88 ASP A O 1
ATOM 745 N N . ALA A 1 89 ? -6.295 11.318 8.327 1.00 94.69 89 ALA A N 1
ATOM 746 C CA . ALA A 1 89 ? -6.477 9.867 8.266 1.00 94.69 89 ALA A CA 1
ATOM 747 C C . ALA A 1 89 ? -6.008 9.258 6.927 1.00 94.69 89 ALA A C 1
ATOM 749 O O . ALA A 1 89 ? -5.426 8.170 6.921 1.00 94.69 89 ALA A O 1
ATOM 750 N N . ASP A 1 90 ? -6.255 9.925 5.794 1.00 97.06 90 ASP A N 1
ATOM 751 C CA . ASP A 1 90 ? -5.773 9.501 4.470 1.00 97.06 90 ASP A CA 1
ATOM 752 C C . ASP A 1 90 ? -4.237 9.533 4.417 1.00 97.06 90 ASP A C 1
ATOM 754 O O . ASP A 1 90 ? -3.622 8.551 3.985 1.00 97.06 90 ASP A O 1
ATOM 758 N N . GLU A 1 91 ? -3.611 10.589 4.947 1.00 95.44 91 GLU A N 1
ATOM 759 C CA . GLU A 1 91 ? -2.154 10.714 5.045 1.00 95.44 91 GLU A CA 1
ATOM 760 C C . GLU A 1 91 ? -1.545 9.594 5.899 1.00 95.44 91 GLU A C 1
ATOM 762 O O . GLU A 1 91 ? -0.648 8.886 5.436 1.00 95.44 91 GLU A O 1
ATOM 767 N N . ILE A 1 92 ? -2.091 9.324 7.090 1.00 96.38 92 ILE A N 1
ATOM 768 C CA . ILE A 1 92 ? -1.616 8.239 7.965 1.00 96.38 92 ILE A CA 1
ATOM 769 C C . ILE A 1 92 ? -1.665 6.881 7.256 1.00 96.38 92 ILE A C 1
ATOM 771 O O . ILE A 1 92 ? -0.707 6.104 7.314 1.00 96.38 92 ILE A O 1
ATOM 775 N N . VAL A 1 93 ? -2.770 6.562 6.577 1.00 98.12 93 VAL A N 1
ATOM 776 C CA . VAL A 1 93 ? -2.899 5.274 5.876 1.00 98.12 93 VAL A CA 1
ATOM 777 C C . VAL A 1 93 ? -2.003 5.241 4.629 1.00 98.12 93 VAL A C 1
ATOM 779 O O . VAL A 1 93 ? -1.484 4.178 4.279 1.00 98.12 93 VAL A O 1
ATOM 782 N N . SER A 1 94 ? -1.767 6.385 3.979 1.00 96.94 94 SER A N 1
ATOM 783 C CA . SER A 1 94 ? -0.799 6.529 2.883 1.00 96.94 94 SER A CA 1
ATOM 784 C C . SER A 1 94 ? 0.628 6.232 3.349 1.0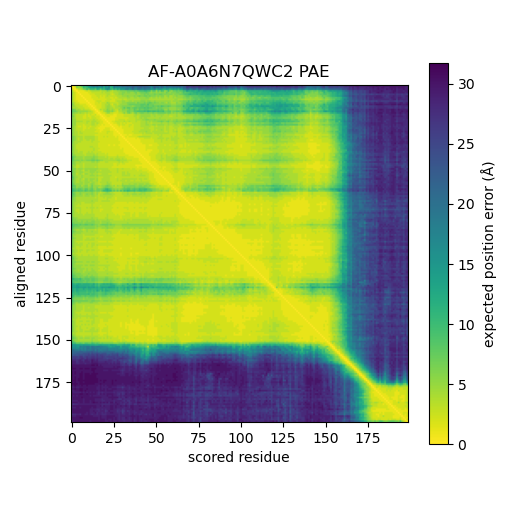0 96.94 94 SER A C 1
ATOM 786 O O . SER A 1 94 ? 1.313 5.410 2.736 1.00 96.94 94 SER A O 1
ATOM 788 N N . GLU A 1 95 ? 1.049 6.790 4.487 1.00 95.69 95 GLU A N 1
ATOM 789 C CA . GLU A 1 95 ? 2.340 6.471 5.106 1.00 95.69 95 GLU A CA 1
ATOM 790 C C . GLU A 1 95 ? 2.460 4.978 5.423 1.00 95.69 95 GLU A C 1
ATOM 792 O O . GLU A 1 95 ? 3.479 4.363 5.117 1.00 95.69 95 GLU A O 1
ATOM 797 N N . CYS A 1 96 ? 1.398 4.358 5.948 1.00 97.44 96 CYS A N 1
ATOM 798 C CA . CYS A 1 96 ? 1.391 2.916 6.201 1.00 97.44 96 CYS A CA 1
ATOM 799 C C . CYS A 1 96 ? 1.627 2.109 4.915 1.00 97.44 96 CYS A C 1
ATOM 801 O O . CYS A 1 96 ? 2.327 1.099 4.941 1.00 97.44 96 CYS A O 1
ATOM 803 N N . VAL A 1 97 ? 1.070 2.532 3.773 1.00 97.88 97 VAL A N 1
ATOM 804 C CA . VAL A 1 97 ? 1.333 1.890 2.472 1.00 97.88 97 VAL A CA 1
ATOM 805 C C . VAL A 1 97 ? 2.811 1.993 2.090 1.00 97.88 97 VAL A C 1
ATOM 807 O O . VAL A 1 97 ? 3.360 1.028 1.555 1.00 97.88 97 VAL A O 1
ATOM 810 N N . VAL A 1 98 ? 3.455 3.131 2.354 1.00 94.88 98 VAL A N 1
ATOM 811 C CA . VAL A 1 98 ? 4.896 3.311 2.120 1.00 94.88 98 VAL A CA 1
ATOM 812 C C . VAL A 1 98 ? 5.706 2.402 3.045 1.00 94.88 98 VAL A C 1
ATOM 814 O O . VAL A 1 98 ? 6.551 1.653 2.558 1.00 94.88 98 VAL A O 1
ATOM 817 N N . ASP A 1 99 ? 5.392 2.375 4.339 1.00 95.69 99 ASP A N 1
ATOM 818 C CA . ASP A 1 99 ? 6.054 1.514 5.325 1.00 95.69 99 ASP A CA 1
ATOM 819 C C . ASP A 1 99 ? 5.959 0.025 4.950 1.00 95.69 99 ASP A C 1
ATOM 821 O O . ASP A 1 99 ? 6.952 -0.703 5.004 1.00 95.69 99 ASP A O 1
ATOM 825 N N . ILE A 1 100 ? 4.792 -0.426 4.479 1.00 97.00 100 ILE A N 1
ATOM 826 C CA . ILE A 1 100 ? 4.600 -1.797 3.981 1.00 97.00 100 ILE A CA 1
ATOM 827 C C . ILE A 1 100 ? 5.520 -2.071 2.786 1.00 97.00 100 ILE A C 1
ATOM 829 O O . ILE A 1 100 ? 6.206 -3.090 2.754 1.00 97.00 100 ILE A O 1
ATOM 833 N N . LYS A 1 101 ? 5.589 -1.157 1.810 1.00 95.44 101 LYS A N 1
ATOM 834 C CA . LYS A 1 101 ? 6.473 -1.306 0.637 1.00 95.44 101 LYS A CA 1
ATOM 835 C C . LYS A 1 101 ? 7.957 -1.326 1.015 1.00 95.44 101 LYS A C 1
ATOM 837 O O . LYS A 1 101 ? 8.744 -1.975 0.324 1.00 95.44 101 LYS A O 1
ATOM 842 N N . LEU A 1 102 ? 8.319 -0.661 2.113 1.00 92.25 102 LEU A N 1
ATOM 843 C CA . LEU A 1 102 ? 9.652 -0.681 2.719 1.00 92.25 102 LEU A CA 1
ATOM 844 C C . LEU A 1 102 ? 9.942 -1.956 3.528 1.00 92.25 102 LEU A C 1
ATOM 846 O O . LEU A 1 102 ? 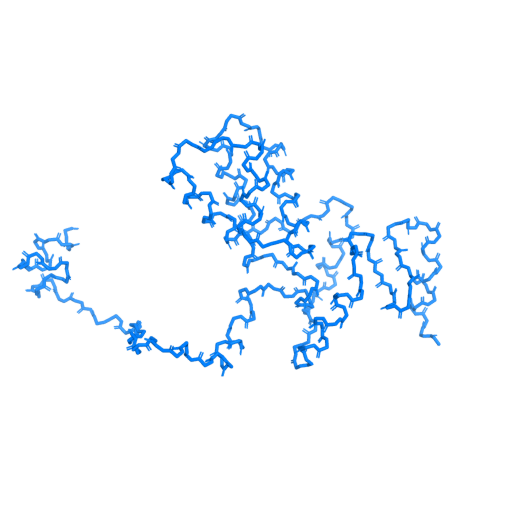11.078 -2.152 3.956 1.00 92.25 102 LEU A O 1
ATOM 850 N N . GLY A 1 103 ? 8.957 -2.843 3.695 1.00 91.44 103 GLY A N 1
ATOM 851 C CA . GLY A 1 103 ? 9.106 -4.137 4.361 1.00 91.44 103 GLY A CA 1
ATOM 852 C C . GLY A 1 103 ? 8.750 -4.140 5.843 1.00 91.44 103 GLY A C 1
ATOM 853 O O . GLY A 1 103 ? 9.075 -5.104 6.538 1.00 91.44 103 GLY A O 1
ATOM 854 N N . LEU A 1 104 ? 8.100 -3.088 6.341 1.00 94.94 104 LEU A N 1
ATOM 855 C CA . LEU A 1 104 ? 7.657 -3.028 7.725 1.00 94.94 104 LEU A CA 1
ATOM 856 C C . LEU A 1 104 ? 6.502 -4.024 7.938 1.00 94.94 104 LEU A C 1
ATOM 858 O O . LEU A 1 104 ? 5.543 -4.074 7.163 1.00 94.94 104 LEU A O 1
ATOM 862 N N . ASN A 1 105 ? 6.619 -4.874 8.960 1.00 95.06 105 ASN A N 1
ATOM 863 C CA . ASN A 1 105 ? 5.646 -5.938 9.216 1.00 95.06 105 ASN A CA 1
ATOM 864 C C . ASN A 1 105 ? 4.444 -5.422 10.040 1.00 95.06 105 ASN A C 1
ATOM 866 O O . ASN A 1 105 ? 4.525 -4.351 10.641 1.00 95.06 105 ASN A O 1
ATOM 870 N N . PRO A 1 106 ? 3.319 -6.162 10.102 1.00 96.31 106 PRO A N 1
ATOM 871 C CA . PRO A 1 106 ? 2.119 -5.692 10.798 1.00 96.31 106 PRO A CA 1
ATOM 872 C C . PRO A 1 106 ? 2.320 -5.345 12.289 1.00 96.31 106 PRO A C 1
ATOM 874 O O . PRO A 1 106 ? 1.841 -4.286 12.692 1.00 96.31 106 PRO A O 1
ATOM 877 N N . PRO A 1 107 ? 3.032 -6.149 13.112 1.00 93.25 107 PRO A N 1
ATOM 878 C CA . PRO A 1 107 ? 3.381 -5.741 14.477 1.00 93.25 107 PRO A CA 1
ATOM 879 C C . PRO A 1 107 ? 4.133 -4.406 14.563 1.00 93.25 107 PRO A C 1
ATOM 881 O O . PRO A 1 107 ? 3.774 -3.562 15.383 1.00 93.25 107 PRO A O 1
ATOM 884 N N . ASP A 1 108 ? 5.129 -4.194 13.701 1.00 94.56 108 ASP A N 1
ATOM 885 C CA . ASP A 1 108 ? 5.921 -2.961 13.681 1.00 94.56 108 ASP A CA 1
ATOM 886 C C . ASP A 1 108 ? 5.080 -1.759 13.213 1.00 94.56 108 ASP A C 1
ATOM 888 O O . ASP A 1 108 ? 5.200 -0.672 13.776 1.00 94.56 108 ASP A O 1
ATOM 892 N N . LEU A 1 109 ? 4.160 -1.956 12.256 1.00 95.06 109 LEU A N 1
ATOM 893 C CA . LEU A 1 109 ? 3.173 -0.938 11.865 1.00 95.06 109 LEU A CA 1
ATOM 894 C C . LEU A 1 109 ? 2.282 -0.534 13.043 1.00 95.06 109 LEU A C 1
ATOM 896 O O . LEU A 1 109 ? 2.073 0.655 13.273 1.00 95.06 109 LEU A O 1
ATOM 900 N N . VAL A 1 110 ? 1.752 -1.505 13.795 1.00 92.56 110 VAL A N 1
ATOM 901 C CA . VAL A 1 110 ? 0.938 -1.219 14.988 1.00 92.56 110 VAL A CA 1
ATOM 902 C C . VAL A 1 110 ? 1.769 -0.478 16.033 1.00 92.56 110 VAL A C 1
ATOM 904 O O . VAL A 1 110 ? 1.280 0.488 16.615 1.00 92.56 110 VAL A O 1
ATOM 907 N N . SER A 1 111 ? 3.029 -0.876 16.237 1.00 90.44 111 SER A N 1
ATOM 908 C CA . SER A 1 111 ? 3.943 -0.182 17.149 1.00 90.44 111 SER A CA 1
ATOM 909 C C . SER A 1 111 ? 4.153 1.274 16.735 1.00 90.44 111 SER A C 1
ATOM 911 O O . SER A 1 111 ? 4.012 2.160 17.571 1.00 90.44 111 SER A O 1
ATOM 913 N N . ARG A 1 112 ? 4.412 1.549 15.452 1.00 90.06 112 ARG A N 1
ATOM 914 C CA . ARG A 1 112 ? 4.541 2.923 14.947 1.00 90.06 112 ARG A CA 1
ATOM 915 C C . ARG A 1 112 ? 3.248 3.715 15.137 1.00 90.06 112 ARG A C 1
ATOM 917 O O . ARG A 1 112 ? 3.273 4.860 15.569 1.00 90.06 112 ARG A O 1
ATOM 924 N N . LEU A 1 113 ? 2.102 3.111 14.833 1.00 90.69 113 LEU A N 1
ATOM 925 C CA . LEU A 1 113 ? 0.808 3.777 14.974 1.00 90.69 113 LEU A CA 1
ATOM 926 C C . LEU A 1 113 ? 0.444 4.039 16.441 1.00 90.69 113 LEU A C 1
ATOM 928 O O . LEU A 1 113 ? -0.249 5.014 16.717 1.00 90.69 113 LEU A O 1
ATOM 932 N N . SER A 1 114 ? 0.969 3.250 17.383 1.00 87.06 114 SER A N 1
ATOM 933 C CA . SER A 1 114 ? 0.794 3.494 18.820 1.00 87.06 114 SER A CA 1
ATOM 934 C C . SER A 1 114 ? 1.469 4.775 19.327 1.00 87.06 114 SER A C 1
ATOM 936 O O . SER A 1 114 ? 1.109 5.275 20.386 1.00 87.06 114 SER A O 1
ATOM 938 N N . GLU A 1 115 ? 2.398 5.357 18.558 1.00 86.81 115 GLU A N 1
ATOM 939 C CA . GLU A 1 115 ? 2.970 6.680 18.853 1.00 86.81 115 GLU A CA 1
ATOM 940 C C . GLU A 1 115 ? 1.980 7.822 18.568 1.00 86.81 115 GLU A C 1
ATOM 942 O O . GLU A 1 115 ? 2.148 8.927 19.081 1.00 86.81 115 GLU A O 1
ATOM 947 N N . ARG A 1 116 ? 0.953 7.565 17.744 1.00 86.50 116 ARG A N 1
ATOM 948 C CA . ARG A 1 116 ? -0.089 8.533 17.354 1.00 86.50 116 ARG A CA 1
ATOM 949 C C . ARG A 1 116 ? -1.444 8.233 17.992 1.00 86.50 116 ARG A C 1
ATOM 951 O O . ARG A 1 116 ? -2.214 9.154 18.243 1.00 86.50 116 ARG A O 1
ATOM 958 N N . PHE A 1 117 ? -1.736 6.959 18.246 1.00 87.38 117 PHE A N 1
ATOM 959 C CA . PHE A 1 117 ? -3.001 6.493 18.803 1.00 87.38 117 PHE A CA 1
ATOM 960 C C . PHE A 1 117 ? -2.757 5.738 20.108 1.00 87.38 117 PHE A C 1
ATOM 962 O O . PHE A 1 117 ? -2.109 4.692 20.124 1.00 87.38 117 PHE A O 1
ATOM 969 N N . GLU A 1 118 ? -3.304 6.247 21.209 1.00 81.31 118 GLU A N 1
ATOM 970 C CA . GLU A 1 118 ? -3.208 5.572 22.501 1.00 81.31 118 GLU A CA 1
ATOM 971 C C . GLU A 1 118 ? -4.157 4.367 22.560 1.00 81.31 118 GLU A C 1
ATOM 973 O O . GLU A 1 118 ? -5.352 4.477 22.282 1.00 81.31 118 GLU A O 1
ATOM 978 N N . PHE A 1 119 ? -3.625 3.211 22.963 1.00 81.25 119 PHE A N 1
ATOM 979 C CA . PHE A 1 119 ? -4.404 2.004 23.234 1.00 81.25 119 PHE A CA 1
ATOM 980 C C . PHE A 1 119 ? -4.407 1.730 24.734 1.00 81.25 119 PHE A C 1
ATOM 982 O O . PHE A 1 119 ? -3.355 1.539 25.345 1.00 81.25 119 PHE A O 1
ATOM 989 N N . THR A 1 120 ? -5.591 1.658 25.335 1.00 77.12 120 THR A N 1
ATOM 990 C CA . THR A 1 120 ? -5.746 1.413 26.776 1.00 77.12 120 THR A CA 1
ATOM 991 C C . THR A 1 120 ? -6.039 -0.052 27.094 1.00 77.12 120 THR A C 1
ATOM 993 O O . THR A 1 120 ? -5.917 -0.483 28.244 1.00 77.12 120 THR A O 1
ATOM 996 N N . SER A 1 121 ? -6.392 -0.855 26.082 1.00 81.88 121 SER A N 1
ATOM 997 C CA . SER A 1 121 ? -6.673 -2.280 26.251 1.00 81.88 121 SER A CA 1
ATOM 998 C C . SER A 1 121 ? -6.377 -3.120 25.005 1.00 81.88 121 SER A C 1
ATOM 1000 O O . SER A 1 121 ? -6.420 -2.646 23.874 1.00 81.88 121 SER A O 1
ATOM 1002 N N . PHE A 1 122 ? -6.158 -4.425 25.199 1.00 81.75 122 PHE A N 1
ATOM 1003 C CA . PHE A 1 122 ? -6.011 -5.376 24.086 1.00 81.75 122 PHE A CA 1
ATOM 1004 C C . PHE A 1 122 ? -7.250 -5.418 23.170 1.00 81.75 122 PHE A C 1
ATOM 1006 O O . PHE A 1 122 ? -7.132 -5.659 21.971 1.00 81.75 122 PHE A O 1
ATOM 1013 N N . ALA A 1 123 ? -8.441 -5.157 23.720 1.00 84.94 123 ALA A N 1
ATOM 1014 C CA . ALA A 1 123 ? -9.680 -5.114 22.947 1.00 84.94 123 ALA A CA 1
ATOM 1015 C C . ALA A 1 123 ? -9.708 -3.955 21.934 1.00 84.94 123 ALA A C 1
ATOM 1017 O O . ALA A 1 123 ? -10.369 -4.081 20.909 1.00 84.94 123 ALA A O 1
ATOM 1018 N N . GLU A 1 124 ? -8.975 -2.869 22.192 1.00 81.00 124 GLU A N 1
ATOM 1019 C CA . GLU A 1 124 ? -8.815 -1.737 21.266 1.00 81.00 124 GLU A CA 1
ATOM 1020 C C . GLU A 1 124 ? -7.741 -2.009 20.206 1.00 81.00 124 GLU A C 1
ATOM 1022 O O . GLU A 1 124 ? -7.863 -1.562 19.068 1.00 81.00 124 GLU A O 1
ATOM 1027 N N . VAL A 1 125 ? -6.726 -2.811 20.544 1.00 86.31 125 VAL A N 1
ATOM 1028 C CA . VAL A 1 125 ? -5.663 -3.200 19.604 1.00 86.31 125 VAL A CA 1
ATOM 1029 C C . VAL A 1 125 ? -6.194 -4.126 18.507 1.00 86.31 125 VAL A C 1
ATOM 1031 O O . VAL A 1 125 ? -5.768 -4.024 17.360 1.00 86.31 125 VAL A O 1
ATOM 1034 N N . GLN A 1 126 ? -7.127 -5.030 18.822 1.00 90.00 126 GLN A N 1
ATOM 1035 C CA . GLN A 1 126 ? -7.570 -6.051 17.865 1.00 90.00 126 GLN A CA 1
ATOM 1036 C C . GLN A 1 126 ? -8.251 -5.472 16.602 1.00 90.00 126 GLN A C 1
ATOM 1038 O O . GLN A 1 126 ? -7.814 -5.822 15.505 1.00 90.00 126 GLN A O 1
ATOM 1043 N N . PRO A 1 127 ? -9.255 -4.572 16.686 1.00 91.00 127 PRO A N 1
ATOM 1044 C CA . PRO A 1 127 ? -9.853 -3.953 15.498 1.00 91.00 127 PRO A CA 1
ATOM 1045 C C . PRO A 1 127 ? -8.842 -3.156 14.671 1.00 91.00 127 PRO A C 1
ATOM 1047 O O . PRO A 1 127 ? -8.928 -3.120 13.443 1.00 91.00 127 PRO A O 1
ATOM 1050 N N . PHE A 1 128 ? -7.867 -2.546 15.346 1.00 89.31 128 PHE A N 1
ATOM 1051 C CA . PHE A 1 128 ? -6.791 -1.801 14.711 1.00 89.31 128 PHE A CA 1
ATOM 1052 C C . PHE A 1 128 ? -5.864 -2.738 13.921 1.00 89.31 128 PHE A C 1
ATOM 1054 O O . PHE A 1 128 ? -5.601 -2.521 12.737 1.00 89.31 128 PHE A O 1
ATOM 1061 N N . MET A 1 129 ? -5.450 -3.846 14.543 1.00 93.94 129 MET A N 1
ATOM 1062 C CA . MET A 1 129 ? -4.664 -4.905 13.909 1.00 93.94 129 MET A CA 1
ATOM 1063 C C . MET A 1 129 ? -5.389 -5.507 12.700 1.00 93.94 129 MET A C 1
ATOM 1065 O O . MET A 1 129 ? -4.756 -5.780 11.682 1.00 93.94 129 MET A O 1
ATOM 1069 N N . ASP A 1 130 ? -6.712 -5.669 12.761 1.00 96.00 130 ASP A N 1
ATOM 1070 C CA . ASP A 1 130 ? -7.500 -6.158 11.626 1.00 96.00 130 ASP A CA 1
ATOM 1071 C C . ASP A 1 130 ? -7.428 -5.196 10.422 1.00 96.00 130 ASP A C 1
ATOM 1073 O O . ASP A 1 130 ? -7.307 -5.653 9.278 1.00 96.00 130 ASP A O 1
ATOM 1077 N N . GLN A 1 131 ? -7.439 -3.872 10.649 1.00 98.06 131 GLN A N 1
ATOM 1078 C CA . GLN A 1 131 ? -7.236 -2.889 9.575 1.00 98.06 131 GLN A CA 1
ATOM 1079 C C . GLN A 1 131 ? -5.813 -2.941 9.014 1.00 98.06 131 GLN A C 1
ATOM 1081 O O . GLN A 1 131 ? -5.647 -2.998 7.793 1.00 98.06 131 GLN A O 1
ATOM 1086 N N . VAL A 1 132 ? -4.798 -2.997 9.884 1.00 97.94 132 VAL A N 1
ATOM 1087 C CA . VAL A 1 132 ? -3.387 -3.108 9.477 1.00 97.94 132 VAL A CA 1
ATOM 1088 C C . VAL A 1 132 ? -3.167 -4.367 8.640 1.00 97.94 132 VAL A C 1
ATOM 1090 O O . VAL A 1 132 ? -2.597 -4.298 7.553 1.00 97.94 132 VAL A O 1
ATOM 1093 N N . MET A 1 133 ? -3.684 -5.515 9.080 1.00 98.12 133 MET A N 1
ATOM 1094 C CA . MET A 1 133 ? -3.603 -6.773 8.336 1.00 98.12 133 MET A CA 1
ATOM 1095 C C . MET A 1 133 ? -4.355 -6.703 7.008 1.00 98.12 133 MET A C 1
ATOM 1097 O O . MET A 1 133 ? -3.885 -7.242 6.002 1.00 98.12 133 MET A O 1
ATOM 1101 N N . GLY A 1 134 ? -5.522 -6.059 6.981 1.00 98.00 134 GLY A N 1
ATOM 1102 C CA . GLY A 1 134 ? -6.282 -5.829 5.757 1.00 98.00 134 GLY A CA 1
ATOM 1103 C C . GLY A 1 134 ? -5.491 -5.010 4.740 1.00 98.00 134 GLY A C 1
ATOM 1104 O O . GLY A 1 134 ? -5.426 -5.401 3.571 1.00 98.00 134 GLY A O 1
ATOM 1105 N N . LEU A 1 135 ? -4.870 -3.918 5.190 1.00 98.56 135 LEU A N 1
ATOM 1106 C CA . LEU A 1 135 ? -4.018 -3.066 4.371 1.00 98.56 135 LEU A CA 1
ATOM 1107 C C . LEU A 1 135 ? -2.793 -3.842 3.876 1.00 98.56 135 LEU A C 1
ATOM 1109 O O . LEU A 1 135 ? -2.635 -3.997 2.670 1.00 98.56 135 LEU A O 1
ATOM 1113 N N . PHE A 1 136 ? -1.996 -4.404 4.790 1.00 98.31 136 PHE A N 1
ATOM 1114 C CA . PHE A 1 136 ? -0.772 -5.160 4.498 1.00 98.31 136 PHE A CA 1
ATOM 1115 C C . PHE A 1 136 ? -1.000 -6.220 3.420 1.00 98.31 136 PHE A C 1
ATOM 1117 O O . PHE A 1 136 ? -0.359 -6.219 2.374 1.00 98.31 136 PHE A O 1
ATOM 1124 N N . ASN A 1 137 ? -2.001 -7.079 3.620 1.00 97.44 137 ASN A N 1
ATOM 1125 C CA . ASN A 1 137 ? -2.254 -8.202 2.724 1.00 97.44 137 ASN A CA 1
ATOM 1126 C C . ASN A 1 137 ? -2.710 -7.795 1.313 1.00 97.44 137 ASN A C 1
ATOM 1128 O O . ASN A 1 137 ? -2.664 -8.626 0.404 1.00 97.44 137 ASN A O 1
ATOM 1132 N N . ASN A 1 138 ? -3.196 -6.564 1.139 1.00 97.94 138 ASN A N 1
ATOM 1133 C CA . ASN A 1 138 ? -3.767 -6.063 -0.112 1.00 97.94 138 ASN A CA 1
ATOM 1134 C C . ASN A 1 138 ? -2.995 -4.866 -0.683 1.00 97.94 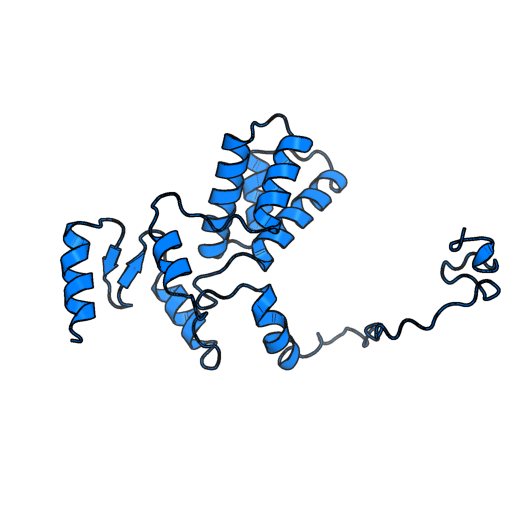138 ASN A C 1
ATOM 1136 O O . ASN A 1 138 ? -3.431 -4.274 -1.670 1.00 97.94 138 ASN A O 1
ATOM 1140 N N . THR A 1 139 ? -1.856 -4.514 -0.093 1.00 97.81 139 THR A N 1
ATOM 1141 C CA . THR A 1 139 ? -0.919 -3.544 -0.650 1.00 97.81 139 THR A CA 1
ATOM 1142 C C . THR A 1 139 ? 0.004 -4.257 -1.627 1.00 97.81 139 THR A C 1
ATOM 1144 O O . THR A 1 139 ? 0.453 -5.375 -1.385 1.00 97.81 139 THR A O 1
ATOM 1147 N N . ARG A 1 140 ? 0.253 -3.628 -2.777 1.00 96.44 140 ARG A N 1
ATOM 1148 C CA . ARG A 1 140 ? 1.227 -4.124 -3.753 1.00 96.44 140 ARG A CA 1
ATOM 1149 C C . ARG A 1 140 ? 2.628 -3.769 -3.288 1.00 96.44 140 ARG A C 1
ATOM 1151 O O . ARG A 1 140 ? 2.911 -2.596 -3.050 1.00 96.44 140 ARG A O 1
ATOM 1158 N N . GLU A 1 141 ? 3.500 -4.763 -3.221 1.00 96.06 141 GLU A N 1
ATOM 1159 C CA . GLU A 1 141 ? 4.847 -4.612 -2.671 1.00 96.06 141 GLU A CA 1
ATOM 1160 C C . GLU A 1 141 ? 5.909 -4.751 -3.762 1.00 96.06 141 GLU A C 1
ATOM 1162 O O . GLU A 1 141 ? 5.782 -5.557 -4.694 1.00 96.06 141 GLU A O 1
ATOM 1167 N N . TRP A 1 142 ? 7.004 -3.996 -3.637 1.00 95.62 142 TRP A N 1
ATOM 1168 C CA . TRP A 1 142 ? 8.115 -4.101 -4.581 1.00 95.62 142 TRP A CA 1
ATOM 1169 C C . TRP A 1 142 ? 8.743 -5.486 -4.543 1.00 95.62 142 TRP A C 1
ATOM 1171 O O . TRP A 1 142 ? 8.956 -6.074 -5.600 1.00 95.62 142 TRP A O 1
ATOM 1181 N N . ILE A 1 143 ? 8.963 -6.052 -3.353 1.00 95.25 143 ILE A N 1
ATOM 1182 C CA . ILE A 1 143 ? 9.554 -7.389 -3.180 1.00 95.25 143 ILE A CA 1
ATOM 1183 C C . ILE A 1 143 ? 8.708 -8.509 -3.798 1.00 95.25 143 ILE A C 1
ATOM 1185 O O . ILE A 1 143 ? 9.242 -9.547 -4.190 1.00 95.25 143 ILE A O 1
ATOM 1189 N N . LEU A 1 144 ? 7.403 -8.270 -3.955 1.00 96.06 144 LEU A N 1
ATOM 1190 C CA . LEU A 1 144 ? 6.450 -9.178 -4.590 1.00 96.06 144 LEU A CA 1
ATOM 1191 C C . LEU A 1 144 ? 6.231 -8.846 -6.069 1.00 96.06 144 LEU A C 1
ATOM 1193 O O . LEU A 1 144 ? 5.221 -9.236 -6.643 1.00 96.06 144 LEU A O 1
ATOM 1197 N N . LYS A 1 145 ? 7.154 -8.116 -6.708 1.00 96.12 145 LYS A N 1
ATOM 1198 C CA . LYS A 1 145 ? 7.089 -7.748 -8.133 1.00 96.12 145 LYS A CA 1
ATOM 1199 C C . LYS A 1 145 ? 5.774 -7.045 -8.512 1.00 96.12 145 LYS A C 1
ATOM 1201 O O . LYS A 1 145 ? 5.254 -7.230 -9.614 1.00 96.12 145 LYS A O 1
ATOM 1206 N N . GLY A 1 146 ? 5.229 -6.250 -7.589 1.00 95.81 146 GLY A N 1
ATOM 1207 C CA . GLY A 1 146 ? 3.976 -5.517 -7.765 1.00 95.81 146 GLY A CA 1
ATOM 1208 C C . GLY A 1 146 ? 2.711 -6.325 -7.475 1.00 95.81 146 GLY A C 1
ATOM 1209 O O . GLY A 1 146 ? 1.619 -5.804 -7.690 1.00 95.81 146 GLY A O 1
ATOM 1210 N N . HIS A 1 147 ? 2.813 -7.566 -6.996 1.00 97.31 147 HIS A N 1
ATOM 1211 C CA . HIS A 1 147 ? 1.668 -8.322 -6.479 1.00 97.31 147 HIS A CA 1
ATOM 1212 C C . HIS A 1 147 ? 1.36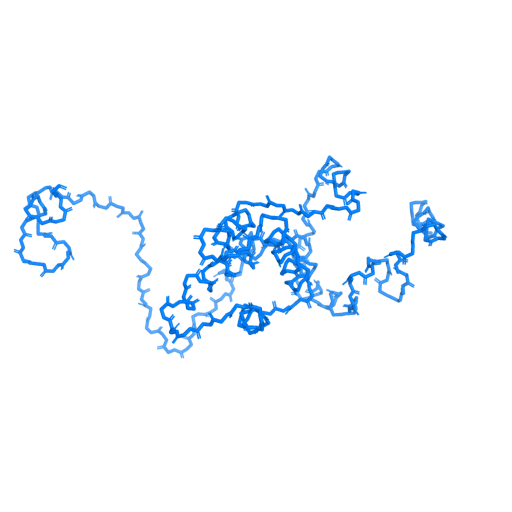1 -7.931 -5.031 1.00 97.31 147 HIS A C 1
ATOM 1214 O O . HIS A 1 147 ? 2.205 -7.383 -4.323 1.00 97.31 147 HIS A O 1
ATOM 1220 N N . THR A 1 148 ? 0.141 -8.225 -4.598 1.00 97.38 148 THR A N 1
ATOM 1221 C CA . THR A 1 148 ? -0.233 -8.237 -3.180 1.00 97.38 148 THR A CA 1
ATOM 1222 C C . THR A 1 148 ? 0.046 -9.610 -2.573 1.00 97.38 148 THR A C 1
ATOM 1224 O O . THR A 1 148 ? -0.021 -10.627 -3.272 1.00 97.38 148 THR A O 1
ATOM 1227 N N . SER A 1 149 ? 0.259 -9.671 -1.257 1.00 95.12 149 SER A N 1
ATOM 1228 C CA . SER A 1 149 ? 0.337 -10.949 -0.535 1.00 95.12 149 SER A CA 1
ATOM 1229 C C . SER A 1 149 ? -0.895 -11.829 -0.818 1.00 95.12 149 SER A C 1
ATOM 1231 O O . SER A 1 149 ? -0.766 -13.018 -1.101 1.00 95.12 149 SER A O 1
ATOM 1233 N N . MET A 1 150 ? -2.099 -11.239 -0.842 1.00 95.31 150 MET A N 1
ATOM 1234 C CA . MET A 1 150 ? -3.370 -11.909 -1.164 1.00 95.31 150 MET A CA 1
ATOM 1235 C C . MET A 1 150 ? -3.405 -12.602 -2.530 1.00 95.31 150 MET A C 1
ATOM 1237 O O . MET A 1 150 ? -3.992 -13.679 -2.639 1.00 95.31 150 MET A O 1
ATOM 1241 N N . GLU A 1 151 ? -2.804 -12.001 -3.556 1.00 95.25 151 GLU A N 1
ATOM 1242 C CA . GLU A 1 151 ? -2.743 -12.567 -4.910 1.00 95.25 151 GLU A CA 1
ATOM 1243 C C . GLU A 1 151 ? -1.796 -13.773 -4.990 1.00 95.25 151 GLU A C 1
ATOM 1245 O O . GLU A 1 151 ? -2.054 -14.699 -5.760 1.00 95.25 151 GLU A O 1
ATOM 1250 N N . LEU A 1 152 ? -0.739 -13.795 -4.169 1.00 91.88 152 LEU A N 1
ATOM 1251 C CA . LEU A 1 152 ? 0.282 -14.847 -4.183 1.00 91.88 152 LEU A CA 1
ATOM 1252 C C . LEU A 1 152 ? -0.000 -16.016 -3.229 1.00 91.88 152 LEU A C 1
ATOM 1254 O O . LEU A 1 152 ? 0.507 -17.115 -3.468 1.00 91.88 152 LEU A O 1
ATOM 1258 N N . ARG A 1 153 ? -0.868 -15.849 -2.218 1.00 86.50 153 ARG A N 1
ATOM 1259 C CA . ARG A 1 153 ? -1.206 -16.927 -1.260 1.00 86.50 153 ARG A CA 1
ATOM 1260 C C . ARG A 1 153 ? -1.526 -18.284 -1.901 1.00 86.50 153 ARG A C 1
ATOM 1262 O O . ARG A 1 153 ? -1.026 -19.290 -1.407 1.00 86.50 153 ARG A O 1
ATOM 1269 N N . PRO A 1 154 ? -2.302 -18.380 -3.002 1.00 79.12 154 PRO A N 1
ATOM 1270 C CA . PRO A 1 154 ? -2.602 -19.676 -3.616 1.00 79.12 154 PRO A CA 1
ATOM 1271 C C . PRO A 1 154 ? -1.375 -20.404 -4.188 1.00 79.12 154 PRO A C 1
ATOM 1273 O O . PRO A 1 154 ? -1.428 -21.618 -4.393 1.00 79.12 154 PRO A O 1
ATOM 1276 N N . GLN A 1 155 ? -0.297 -19.682 -4.510 1.00 68.94 155 GLN A N 1
ATOM 1277 C CA . GLN A 1 155 ? 0.973 -20.268 -4.942 1.00 68.94 155 GLN A CA 1
ATOM 1278 C C . GLN A 1 155 ? 1.816 -20.696 -3.737 1.00 68.94 155 GLN A C 1
ATOM 1280 O O . GLN A 1 155 ? 2.390 -21.781 -3.763 1.00 68.94 155 GLN A O 1
ATOM 1285 N N . GLU A 1 156 ? 1.831 -19.904 -2.666 1.00 65.31 156 GLU A N 1
ATOM 1286 C CA . GLU A 1 156 ? 2.573 -20.205 -1.435 1.00 65.31 156 GLU A CA 1
ATOM 1287 C C . GLU A 1 156 ? 1.972 -21.394 -0.671 1.00 65.31 156 GLU A C 1
ATOM 1289 O O . GLU A 1 156 ? 2.705 -22.283 -0.243 1.00 65.31 156 GLU A O 1
ATOM 1294 N N . ASP A 1 157 ? 0.641 -21.507 -0.621 1.00 63.00 157 ASP A N 1
ATOM 1295 C CA . ASP A 1 157 ? -0.082 -22.635 -0.012 1.00 63.00 157 ASP A CA 1
ATOM 1296 C C . ASP A 1 157 ? 0.292 -23.999 -0.618 1.00 63.00 157 ASP A C 1
ATOM 1298 O O . ASP A 1 157 ? 0.160 -25.029 0.044 1.00 63.00 157 ASP A O 1
ATOM 1302 N N . LYS A 1 158 ? 0.766 -24.036 -1.872 1.00 58.94 158 LYS A N 1
ATOM 1303 C CA . LYS A 1 158 ? 1.234 -25.276 -2.518 1.00 58.94 158 LYS A CA 1
ATOM 1304 C C . LYS A 1 158 ? 2.601 -25.731 -2.006 1.00 58.94 158 LYS A C 1
ATOM 1306 O O . LYS A 1 158 ? 2.943 -26.900 -2.168 1.00 58.94 158 LYS A O 1
ATOM 1311 N N . HIS A 1 159 ? 3.371 -24.817 -1.420 1.00 56.09 159 HIS A N 1
ATOM 1312 C CA . HIS A 1 159 ? 4.735 -25.040 -0.948 1.00 56.09 159 HIS A CA 1
ATOM 1313 C C . HIS A 1 159 ? 4.863 -25.004 0.579 1.00 56.09 159 HIS A C 1
ATOM 1315 O O . HIS A 1 159 ? 5.894 -25.423 1.107 1.00 56.09 159 HIS A O 1
ATOM 1321 N N . LEU A 1 160 ? 3.825 -24.567 1.296 1.00 49.19 160 LEU A N 1
ATOM 1322 C CA . LEU A 1 160 ? 3.774 -24.650 2.750 1.00 49.19 160 LEU A CA 1
ATOM 1323 C C . LEU A 1 160 ? 3.649 -26.113 3.192 1.00 49.19 160 LEU A C 1
ATOM 1325 O O . LEU A 1 160 ? 2.624 -26.769 2.997 1.00 49.19 160 LEU A O 1
ATOM 1329 N N . GLN A 1 161 ? 4.706 -26.625 3.822 1.00 51.00 161 GLN A N 1
ATOM 1330 C CA . GLN A 1 161 ? 4.588 -27.819 4.648 1.00 51.00 161 GLN A CA 1
ATOM 1331 C C . GLN A 1 161 ? 3.859 -27.442 5.947 1.00 51.00 161 GLN A C 1
ATOM 1333 O O . GLN A 1 161 ? 4.137 -26.375 6.501 1.00 51.00 161 GLN A O 1
ATOM 1338 N N . PRO A 1 162 ? 2.943 -28.285 6.455 1.00 46.50 162 PRO A N 1
ATOM 1339 C CA . PRO A 1 162 ? 2.348 -28.072 7.768 1.00 46.50 162 PRO A CA 1
ATOM 1340 C C . PRO A 1 162 ? 3.446 -27.930 8.825 1.00 46.50 162 PRO A C 1
ATOM 1342 O O . PRO A 1 162 ? 4.426 -28.679 8.800 1.00 46.50 162 PRO A O 1
ATOM 1345 N N . LEU A 1 163 ? 3.273 -26.995 9.761 1.00 40.62 163 LEU A N 1
ATOM 1346 C CA . LEU A 1 163 ? 4.174 -26.843 10.902 1.00 40.62 163 LEU A CA 1
ATOM 1347 C C . LEU A 1 163 ? 4.314 -28.197 11.631 1.00 40.62 163 LEU A C 1
ATOM 1349 O O . LEU A 1 163 ? 3.295 -28.838 11.923 1.00 40.62 163 LEU A O 1
ATOM 1353 N N . PRO A 1 164 ? 5.541 -28.660 11.945 1.00 37.12 164 PRO A N 1
ATOM 1354 C CA . PRO A 1 164 ? 5.727 -29.907 12.673 1.00 37.12 164 PRO A CA 1
ATOM 1355 C C . PRO A 1 164 ? 5.161 -29.758 14.091 1.00 37.12 164 PRO A C 1
ATOM 1357 O O . PRO A 1 164 ? 5.772 -29.133 14.951 1.00 37.12 164 PRO A O 1
ATOM 1360 N N . GLY A 1 165 ? 3.972 -30.318 14.327 1.00 47.88 165 GLY A N 1
ATOM 1361 C CA . GLY A 1 165 ? 3.292 -30.280 15.627 1.00 47.88 165 GLY A CA 1
ATOM 1362 C C . GLY A 1 165 ? 1.808 -29.921 15.567 1.00 47.88 165 GLY A C 1
ATOM 1363 O O . GLY A 1 165 ? 1.077 -30.220 16.511 1.00 47.88 165 GLY A O 1
ATOM 1364 N N . GLU A 1 166 ? 1.319 -29.377 14.452 1.00 37.53 166 GLU A N 1
ATOM 1365 C CA . GLU A 1 166 ? -0.117 -29.194 14.254 1.00 37.53 166 GLU A CA 1
ATOM 1366 C C . GLU A 1 166 ? -0.720 -30.493 13.720 1.00 37.53 166 GLU A C 1
ATOM 1368 O O . GLU A 1 166 ? -0.600 -30.840 12.543 1.00 37.53 166 GLU A O 1
ATOM 1373 N N . LYS A 1 167 ? -1.393 -31.249 14.598 1.00 37.91 167 LYS A N 1
ATOM 1374 C CA . LYS A 1 167 ? -2.361 -32.252 14.141 1.00 37.91 167 LYS A CA 1
ATOM 1375 C C . LYS A 1 167 ? -3.279 -31.553 13.150 1.00 37.91 167 LYS A C 1
ATOM 1377 O O . LYS A 1 167 ? -3.899 -30.565 13.528 1.00 37.91 167 LYS A O 1
ATOM 1382 N N . ALA A 1 168 ? -3.347 -32.071 11.924 1.00 41.59 168 ALA A N 1
ATOM 1383 C CA . ALA A 1 168 ? -4.204 -31.576 10.860 1.00 41.59 168 ALA A CA 1
ATOM 1384 C C . ALA A 1 168 ? -5.607 -31.270 11.403 1.00 41.59 168 ALA A C 1
ATOM 1386 O O . ALA A 1 168 ? -6.447 -32.160 11.559 1.00 41.59 168 ALA A O 1
ATOM 1387 N N . VAL A 1 169 ? -5.861 -30.000 11.715 1.00 39.81 169 VAL A N 1
ATOM 1388 C CA . VAL A 1 169 ? -7.217 -29.513 11.892 1.00 39.81 169 VAL A CA 1
ATOM 1389 C C . VAL A 1 169 ? -7.768 -29.525 10.484 1.00 39.81 169 VAL A C 1
ATOM 1391 O O . VAL A 1 169 ? -7.343 -28.743 9.635 1.00 39.81 169 VAL A O 1
ATOM 1394 N N . ASN A 1 170 ? -8.640 -30.494 10.211 1.00 40.53 170 ASN A N 1
ATOM 1395 C CA . ASN A 1 170 ? -9.402 -30.554 8.976 1.00 40.53 170 ASN A CA 1
ATOM 1396 C C . ASN A 1 170 ? -9.907 -29.142 8.661 1.00 40.53 170 ASN A C 1
ATOM 1398 O O . ASN A 1 170 ? -10.775 -28.633 9.373 1.00 40.53 170 ASN A O 1
ATOM 1402 N N . LYS A 1 171 ? -9.365 -28.510 7.610 1.00 39.16 171 LYS A N 1
ATOM 1403 C CA . LYS A 1 171 ? -9.981 -27.321 7.016 1.00 39.16 171 LYS A CA 1
ATOM 1404 C C . LYS A 1 171 ? -11.451 -27.692 6.795 1.00 39.16 171 LYS A C 1
ATOM 1406 O O . LYS A 1 171 ? -11.698 -28.702 6.126 1.00 39.16 171 LYS A O 1
ATOM 1411 N N . PRO A 1 172 ? -12.438 -26.967 7.348 1.00 36.56 172 PRO A N 1
ATOM 1412 C CA . PRO A 1 172 ? -13.815 -27.226 6.985 1.00 36.56 172 PRO A CA 1
ATOM 1413 C C . PRO A 1 172 ? -13.958 -26.867 5.507 1.00 36.56 172 PRO A C 1
ATOM 1415 O O . PRO A 1 172 ? -14.039 -25.701 5.129 1.00 36.56 172 PRO A O 1
ATOM 1418 N N . SER A 1 173 ? -13.941 -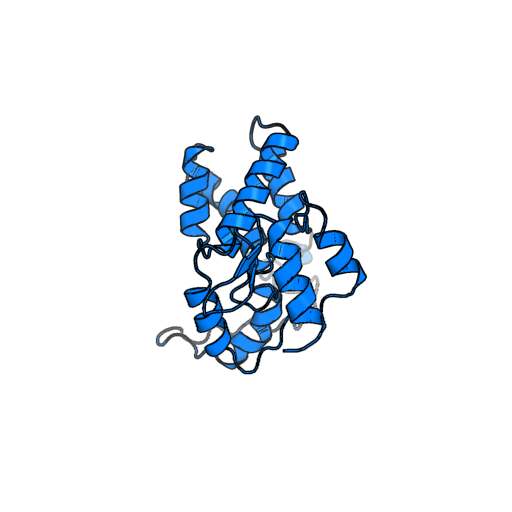27.898 4.662 1.00 35.34 173 SER A N 1
ATOM 1419 C CA . SER A 1 173 ? -14.462 -27.842 3.305 1.00 35.34 173 SER A CA 1
ATOM 1420 C C . SER A 1 173 ? -15.834 -27.187 3.387 1.00 35.34 173 SER A C 1
ATOM 1422 O O . SER A 1 173 ? -16.745 -27.728 4.022 1.00 35.34 173 SER A O 1
ATOM 1424 N N . VAL A 1 174 ? -15.988 -26.017 2.767 1.00 37.25 174 VAL A N 1
ATOM 1425 C CA . VAL A 1 174 ? -17.285 -25.360 2.586 1.00 37.25 174 VAL A CA 1
ATOM 1426 C C . VAL A 1 174 ? -18.064 -26.141 1.527 1.00 37.25 174 VAL A C 1
ATOM 1428 O O . VAL A 1 174 ? -18.354 -25.676 0.434 1.00 37.25 174 VAL A O 1
ATOM 1431 N N . THR A 1 175 ? -18.427 -27.371 1.863 1.00 37.66 175 THR A N 1
ATOM 1432 C CA . THR A 1 175 ? -19.682 -27.957 1.423 1.00 37.66 175 THR A CA 1
ATOM 1433 C C . THR A 1 175 ? -20.671 -27.608 2.514 1.00 37.66 175 THR A C 1
ATOM 1435 O O . THR A 1 175 ? -20.758 -28.296 3.532 1.00 37.66 175 THR A O 1
ATOM 1438 N N . SER A 1 176 ? -21.375 -26.493 2.341 1.00 43.41 176 SER A N 1
ATOM 1439 C CA . SER A 1 176 ? -22.509 -26.128 3.180 1.00 43.41 176 SER A CA 1
ATOM 1440 C C . SER A 1 176 ? -23.586 -27.209 3.048 1.00 43.41 176 SER A C 1
ATOM 1442 O O . SER A 1 176 ? -24.502 -27.136 2.230 1.00 43.41 176 SER A O 1
ATOM 1444 N N . LYS A 1 177 ? -23.486 -28.259 3.873 1.00 51.78 177 LYS A N 1
ATOM 1445 C CA . LYS A 1 177 ? -24.622 -29.130 4.169 1.00 51.78 177 LYS A CA 1
ATOM 1446 C C . LYS A 1 177 ? -25.704 -28.209 4.722 1.00 51.78 177 LYS A C 1
ATOM 1448 O O . LYS A 1 177 ? -25.538 -27.644 5.800 1.00 51.78 177 LYS A O 1
ATOM 1453 N N . LYS A 1 178 ? -26.781 -28.005 3.960 1.00 55.97 178 LYS A N 1
ATOM 1454 C CA . LYS A 1 178 ? -27.958 -27.262 4.421 1.00 55.97 178 LYS A CA 1
ATOM 1455 C C . LYS A 1 178 ? -28.447 -27.924 5.712 1.00 55.97 178 LYS A C 1
ATOM 1457 O O . LYS A 1 178 ? -28.974 -29.031 5.660 1.00 55.97 178 LYS A O 1
ATOM 1462 N N . ILE A 1 179 ? -28.234 -27.271 6.853 1.00 70.56 179 ILE A N 1
ATOM 1463 C CA . ILE A 1 179 ? -28.750 -27.723 8.149 1.00 70.56 179 ILE A CA 1
ATOM 1464 C C . ILE A 1 179 ? -30.274 -27.611 8.091 1.00 70.56 179 ILE A C 1
ATOM 1466 O O . ILE A 1 179 ? -30.818 -26.534 7.831 1.00 70.56 179 ILE A O 1
ATOM 1470 N N . GLY A 1 180 ? -30.979 -28.723 8.292 1.00 79.56 180 GLY A N 1
ATOM 1471 C CA . GLY A 1 180 ? -32.433 -28.737 8.305 1.00 79.56 180 GLY A CA 1
ATOM 1472 C C . GLY A 1 180 ? -32.970 -27.973 9.516 1.00 79.56 180 GLY A C 1
ATOM 1473 O O . GLY A 1 180 ? -32.452 -28.087 10.624 1.00 79.56 180 GLY A O 1
ATOM 1474 N N . ARG A 1 181 ? -34.071 -27.219 9.360 1.00 82.12 181 ARG A N 1
ATOM 1475 C CA . ARG A 1 181 ? -34.692 -26.441 10.465 1.00 82.12 181 ARG A CA 1
ATOM 1476 C C . ARG A 1 181 ? -34.995 -27.274 11.722 1.00 82.12 181 ARG A C 1
ATOM 1478 O O . ARG A 1 181 ? -35.077 -26.713 12.815 1.00 82.12 181 ARG A O 1
ATOM 1485 N N . ASN A 1 182 ? -35.204 -28.583 11.584 1.00 85.94 182 ASN A N 1
ATOM 1486 C CA . ASN A 1 182 ? -35.509 -29.486 12.695 1.00 85.94 182 ASN A CA 1
ATOM 1487 C C . ASN A 1 182 ? -34.286 -30.240 13.254 1.00 85.94 182 ASN A C 1
ATOM 1489 O O . ASN A 1 182 ? -34.465 -30.940 14.252 1.00 85.94 182 ASN A O 1
ATOM 1493 N N . ASP A 1 183 ? -33.099 -30.088 12.665 1.00 88.81 183 ASP A N 1
ATOM 1494 C CA . ASP A 1 183 ? -31.873 -30.767 13.102 1.00 88.81 183 ASP A CA 1
ATOM 1495 C C . ASP A 1 183 ? -31.316 -30.142 14.383 1.00 88.81 183 ASP A C 1
ATOM 1497 O O . ASP A 1 183 ? -31.676 -29.021 14.751 1.00 88.81 183 ASP A O 1
ATOM 1501 N N . SER A 1 184 ? -30.438 -30.864 15.080 1.00 88.12 184 SER A N 1
ATOM 1502 C CA . SER A 1 184 ? -29.729 -30.349 16.255 1.00 88.12 184 SER A CA 1
ATOM 1503 C C . SER A 1 184 ? -28.883 -29.125 15.895 1.00 88.12 184 SER A C 1
ATOM 1505 O O . SER A 1 184 ? -28.205 -29.092 14.871 1.00 88.12 184 SER A O 1
ATOM 1507 N N . CYS A 1 185 ? -28.936 -28.098 16.739 1.00 82.81 185 CYS A N 1
ATOM 1508 C CA . CYS A 1 185 ? -28.259 -26.834 16.491 1.00 82.81 185 CYS A CA 1
ATOM 1509 C C . CYS A 1 185 ? -26.739 -26.977 16.696 1.00 82.81 185 CYS A C 1
ATOM 1511 O O . CYS A 1 185 ? -26.324 -27.451 17.757 1.00 82.81 185 CYS A O 1
ATOM 1513 N N . PRO A 1 186 ? -25.899 -26.524 15.744 1.00 81.31 186 PRO A N 1
ATOM 1514 C CA . PRO A 1 186 ? -24.449 -26.729 15.799 1.00 81.31 186 PRO A CA 1
ATOM 1515 C C . PRO A 1 186 ? -23.735 -25.894 16.875 1.00 81.31 186 PRO A C 1
ATOM 1517 O O . PRO A 1 186 ? -22.569 -26.139 17.148 1.00 81.31 186 PRO A O 1
ATOM 1520 N N . CYS A 1 187 ? -24.413 -24.942 17.525 1.00 77.31 187 CYS A N 1
ATOM 1521 C CA . CYS A 1 187 ? -23.844 -24.137 18.615 1.00 77.31 187 CYS A CA 1
ATOM 1522 C C . CYS A 1 187 ? -23.730 -24.880 19.962 1.00 77.31 187 CYS A C 1
ATOM 1524 O O . CYS A 1 187 ? -23.439 -24.258 20.978 1.00 77.31 187 CYS A O 1
ATOM 1526 N N . GLY A 1 188 ? -24.035 -26.183 20.002 1.00 77.62 188 GLY A N 1
ATOM 1527 C CA . GLY A 1 188 ? -23.918 -26.996 21.217 1.00 77.62 188 GLY A CA 1
ATOM 1528 C C . GLY A 1 188 ? -25.034 -26.790 22.247 1.00 77.62 188 GLY A C 1
ATOM 1529 O O . GLY A 1 188 ? -24.977 -27.354 23.332 1.00 77.62 188 GLY A O 1
ATOM 1530 N N . SER A 1 189 ? -26.091 -26.040 21.920 1.00 83.44 189 SER A N 1
ATOM 1531 C CA . SER A 1 189 ? -27.179 -25.723 22.864 1.00 83.44 189 SER A CA 1
ATOM 1532 C C . SER A 1 189 ? -28.126 -26.887 23.198 1.00 83.44 189 SER A C 1
ATOM 1534 O O . SER A 1 189 ? -29.044 -26.715 24.000 1.00 83.44 189 SER A O 1
ATOM 1536 N N . GLY A 1 190 ? -27.991 -28.034 22.522 1.00 86.12 190 GLY A N 1
ATOM 1537 C CA . GLY A 1 190 ? -28.904 -29.181 22.637 1.00 86.12 190 GLY A CA 1
ATOM 1538 C C . GLY A 1 190 ? -30.306 -28.961 22.042 1.00 86.12 190 GLY A C 1
ATOM 1539 O O . GLY A 1 190 ? -31.148 -29.855 22.091 1.00 86.12 190 GLY A O 1
ATOM 1540 N N . LYS A 1 191 ? -30.589 -27.785 21.463 1.00 88.44 191 LYS A N 1
ATOM 1541 C CA . LYS A 1 191 ? -31.897 -27.430 20.877 1.00 88.44 191 LYS A CA 1
ATOM 1542 C C . LYS A 1 191 ? -31.927 -27.699 19.369 1.00 88.44 191 LYS A C 1
ATOM 1544 O O . LYS A 1 191 ? -30.889 -27.732 18.719 1.00 88.44 191 LYS A O 1
ATOM 1549 N N . LYS A 1 192 ? -33.127 -27.825 18.781 1.00 88.88 192 LYS A N 1
ATOM 1550 C CA . LYS A 1 192 ? -33.305 -27.849 17.311 1.00 88.88 192 LYS A CA 1
ATOM 1551 C C . LYS A 1 192 ? -32.951 -26.488 16.692 1.00 88.88 192 LYS A C 1
ATOM 1553 O O . LYS A 1 192 ? -33.266 -25.461 17.294 1.00 88.88 192 LYS A O 1
ATOM 1558 N N . TYR A 1 193 ? -32.389 -26.470 15.481 1.00 89.06 193 TYR A N 1
ATOM 1559 C CA . TYR A 1 193 ? -31.859 -25.279 14.803 1.00 89.06 193 TYR A CA 1
ATOM 1560 C C . TYR A 1 193 ? -32.870 -24.122 14.744 1.00 89.06 193 TYR A C 1
ATOM 1562 O O . TYR A 1 193 ? -32.560 -23.023 15.200 1.00 89.06 193 TYR A O 1
ATOM 1570 N N . LYS A 1 194 ? -34.129 -24.376 14.346 1.00 88.50 194 LYS A N 1
ATOM 1571 C CA . LYS A 1 194 ? -35.206 -23.356 14.310 1.00 88.50 194 LYS A CA 1
ATOM 1572 C C . LYS A 1 194 ? -35.567 -22.722 15.661 1.00 88.50 194 LYS A C 1
ATOM 1574 O O . LYS A 1 194 ? -36.310 -21.751 15.698 1.00 88.50 194 LYS A O 1
ATOM 1579 N N . LYS A 1 195 ? -35.149 -23.323 16.779 1.00 90.25 195 LYS A N 1
ATOM 1580 C CA . LYS A 1 195 ? -35.408 -22.826 18.142 1.00 90.25 195 LYS A CA 1
ATOM 1581 C C . LYS A 1 195 ? -34.159 -22.206 18.786 1.00 90.25 195 LYS A C 1
ATOM 1583 O O . LYS A 1 195 ? -34.210 -21.864 19.966 1.00 90.25 195 LYS A O 1
ATOM 1588 N N . CYS A 1 196 ? -33.053 -22.093 18.051 1.00 91.19 196 CYS A N 1
ATOM 1589 C CA . CYS A 1 196 ? -31.791 -21.555 18.550 1.00 91.19 196 CYS A CA 1
ATOM 1590 C C . CYS A 1 196 ? -31.169 -20.583 17.537 1.00 91.19 196 CYS A C 1
ATOM 1592 O O . CYS A 1 196 ? -31.610 -19.442 17.496 1.00 91.19 196 CYS A O 1
ATOM 1594 N N . CYS A 1 197 ? -30.196 -21.008 16.725 1.00 80.00 197 CYS A N 1
ATOM 1595 C CA . CYS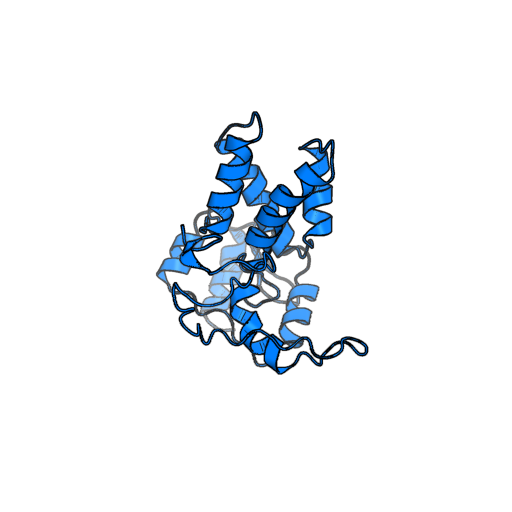 A 1 197 ? -29.505 -20.127 15.775 1.00 80.00 197 CYS A CA 1
ATOM 1596 C C . CYS A 1 197 ? -30.294 -19.836 14.487 1.00 80.00 197 CYS A C 1
ATOM 1598 O O . CYS A 1 197 ? -29.920 -18.932 13.756 1.00 80.00 197 CYS A O 1
ATOM 1600 N N . GLY A 1 198 ? -31.345 -20.604 14.184 1.00 80.38 198 GLY A N 1
ATOM 1601 C CA . GLY A 1 198 ? -32.194 -20.428 12.998 1.00 80.38 198 GLY A CA 1
ATOM 1602 C C . GLY A 1 198 ? -33.494 -19.668 13.275 1.00 80.38 198 GLY A C 1
ATOM 1603 O O . GLY A 1 198 ? -34.528 -20.049 12.717 1.00 80.38 198 GLY A O 1
ATOM 1604 N N . LYS A 1 199 ? -33.458 -18.709 14.209 1.00 59.62 199 LYS A N 1
ATOM 1605 C CA . LYS A 1 199 ? -34.547 -17.754 14.451 1.00 59.62 199 LYS A CA 1
ATOM 1606 C C . LYS A 1 199 ? -34.509 -16.633 13.426 1.00 59.62 199 LYS A C 1
ATOM 1608 O O . LYS A 1 199 ? -33.387 -16.195 13.106 1.00 59.62 199 LYS A O 1
#

Secondary structure (DSSP, 8-state):
--HHHHHHHHHTTT-TTEEEETTEEEETT-S-HHHHHHHHHT-TT-PPP---HHHHHHHTSTT-----HHHHHHHHHHHHHSS--HHHHHHHHHHHHHHHHTT--HHHHHHHHTTTS---SHHHHHHHHHHHHHHHHHSB-TTTTT-BHHHHHHHHTTT-PPPTT---------------TTSBPTTSSSSBGGGTTT-